Protein AF-0000000066762121 (afdb_homodimer)

Radius of gyration: 43.24 Å; Cα contacts (8 Å, |Δi|>4): 386; chains: 2; bounding box: 91×181×107 Å

Structure (mmCIF, N/CA/C/O backbone):
data_AF-0000000066762121-model_v1
#
loop_
_entity.id
_entity.type
_entity.pdbx_description
1 polymer 'Uncharacterized protein'
#
loop_
_atom_site.group_PDB
_atom_site.id
_atom_site.type_symbol
_atom_site.label_atom_id
_atom_site.label_alt_id
_atom_site.label_comp_id
_atom_site.label_asym_id
_atom_site.label_entity_id
_atom_site.label_seq_id
_atom_site.pdbx_PDB_ins_code
_atom_site.Cartn_x
_atom_site.Cartn_y
_atom_site.Cartn_z
_atom_site.occupancy
_atom_site.B_iso_or_equiv
_atom_site.auth_seq_id
_atom_site.auth_comp_id
_atom_site.auth_asym_id
_atom_site.auth_atom_id
_atom_site.pdbx_PDB_model_num
ATOM 1 N N . MET A 1 1 ? 17.672 2.482 -17.609 1 59.59 1 MET A N 1
ATOM 2 C CA . MET A 1 1 ? 17.766 2.291 -16.156 1 59.59 1 MET A CA 1
ATOM 3 C C . MET A 1 1 ? 17.938 0.812 -15.82 1 59.59 1 MET A C 1
ATOM 5 O O . MET A 1 1 ? 17.438 -0.053 -16.547 1 59.59 1 MET A O 1
ATOM 9 N N . ALA A 1 2 ? 18.766 0.564 -14.836 1 78.19 2 ALA A N 1
ATOM 10 C CA . ALA A 1 2 ? 18.969 -0.829 -14.445 1 78.19 2 ALA A CA 1
ATOM 11 C C . ALA A 1 2 ? 17.703 -1.416 -13.836 1 78.19 2 ALA A C 1
ATOM 13 O O . ALA A 1 2 ? 16.875 -0.686 -13.289 1 78.19 2 ALA A O 1
ATOM 14 N N . ALA A 1 3 ? 17.406 -2.586 -14.203 1 81.88 3 ALA A N 1
ATOM 15 C CA . ALA A 1 3 ? 16.234 -3.309 -13.695 1 81.88 3 ALA A CA 1
ATOM 16 C C . ALA A 1 3 ? 16.047 -3.055 -12.203 1 81.88 3 ALA A C 1
ATOM 18 O O . ALA A 1 3 ? 14.914 -2.902 -11.742 1 81.88 3 ALA A O 1
ATOM 19 N N . SER A 1 4 ? 17.078 -2.922 -11.547 1 85.81 4 SER A N 1
ATOM 20 C CA . SER A 1 4 ? 17.031 -2.709 -10.102 1 85.81 4 SER A CA 1
ATOM 21 C C . SER A 1 4 ? 16.516 -1.316 -9.766 1 85.81 4 SER A C 1
ATOM 23 O O . SER A 1 4 ? 15.797 -1.137 -8.781 1 85.81 4 SER A O 1
ATOM 25 N N . ASP A 1 5 ? 16.891 -0.41 -10.625 1 90.56 5 ASP A N 1
ATOM 26 C CA . ASP A 1 5 ? 16.406 0.951 -10.43 1 90.56 5 ASP A CA 1
ATOM 27 C C . ASP A 1 5 ? 14.898 1.043 -10.703 1 90.56 5 ASP A C 1
ATOM 29 O O . ASP A 1 5 ? 14.172 1.722 -9.969 1 90.56 5 ASP A O 1
ATOM 33 N N . LEU A 1 6 ? 14.469 0.336 -11.703 1 95.25 6 LEU A N 1
ATOM 34 C CA . LEU A 1 6 ? 13.055 0.323 -12.07 1 95.25 6 LEU A CA 1
ATOM 35 C C . LEU A 1 6 ? 12.219 -0.329 -10.969 1 95.25 6 LEU A C 1
ATOM 37 O O . LEU A 1 6 ? 11.141 0.167 -10.625 1 95.25 6 LEU A O 1
ATOM 41 N N . GLU A 1 7 ? 12.758 -1.384 -10.422 1 95.06 7 GLU A N 1
ATOM 42 C CA . GLU A 1 7 ? 12.07 -2.057 -9.32 1 95.06 7 GLU A CA 1
ATOM 43 C C . GLU A 1 7 ? 11.93 -1.137 -8.117 1 95.06 7 GLU A C 1
ATOM 45 O O . GLU A 1 7 ? 10.875 -1.086 -7.484 1 95.06 7 GLU A O 1
ATOM 50 N N . SER A 1 8 ? 12.969 -0.473 -7.84 1 94.38 8 SER A N 1
ATOM 51 C CA . SER A 1 8 ? 12.945 0.452 -6.711 1 94.38 8 SER A CA 1
ATOM 52 C C . SER A 1 8 ? 11.93 1.568 -6.93 1 94.38 8 SER A C 1
ATOM 54 O O . SER A 1 8 ? 11.203 1.938 -6.008 1 94.38 8 SER A O 1
ATOM 56 N N . LYS A 1 9 ? 11.883 2.07 -8.125 1 96.19 9 LYS A N 1
ATOM 57 C CA . LYS A 1 9 ? 10.914 3.111 -8.461 1 96.19 9 LYS A CA 1
ATOM 58 C C . LYS A 1 9 ? 9.492 2.574 -8.406 1 96.19 9 LYS A C 1
ATOM 60 O O . LYS A 1 9 ? 8.57 3.291 -8.016 1 96.19 9 LYS A O 1
ATOM 65 N N . ALA A 1 10 ? 9.391 1.337 -8.797 1 97.69 10 ALA A N 1
ATOM 66 C CA . ALA A 1 10 ? 8.07 0.706 -8.734 1 97.69 10 ALA A CA 1
ATOM 67 C C . ALA A 1 10 ? 7.586 0.594 -7.289 1 97.69 10 ALA A C 1
ATOM 69 O O . ALA A 1 10 ? 6.426 0.894 -6.996 1 97.69 10 ALA A O 1
ATOM 70 N N . LYS A 1 11 ? 8.445 0.198 -6.387 1 97.56 11 LYS A N 1
ATOM 71 C CA . LYS A 1 11 ? 8.102 0.101 -4.973 1 97.56 11 LYS A CA 1
ATOM 72 C C . LYS A 1 11 ? 7.758 1.473 -4.395 1 97.56 11 LYS A C 1
ATOM 74 O O . LYS A 1 11 ? 6.848 1.598 -3.574 1 97.56 11 LYS A O 1
ATOM 79 N N . GLU A 1 12 ? 8.469 2.467 -4.898 1 96.44 12 GLU A N 1
ATOM 80 C CA . GLU A 1 12 ? 8.18 3.828 -4.461 1 96.44 12 GLU A CA 1
ATOM 81 C C . GLU A 1 12 ? 6.781 4.262 -4.902 1 96.44 12 GLU A C 1
ATOM 83 O O . GLU A 1 12 ? 6.023 4.828 -4.113 1 96.44 12 GLU A O 1
ATOM 88 N N . ALA A 1 13 ? 6.48 3.996 -6.074 1 97.44 13 ALA A N 1
ATOM 89 C CA . ALA A 1 13 ? 5.152 4.312 -6.59 1 97.44 13 ALA A CA 1
ATOM 90 C C . ALA A 1 13 ? 4.07 3.572 -5.812 1 97.44 13 ALA A C 1
ATOM 92 O O . ALA A 1 13 ? 2.996 4.121 -5.551 1 97.44 13 ALA A O 1
ATOM 93 N N . PHE A 1 14 ? 4.379 2.346 -5.406 1 98.56 14 PHE A N 1
ATOM 94 C CA . PHE A 1 14 ? 3.451 1.537 -4.621 1 98.56 14 PHE A 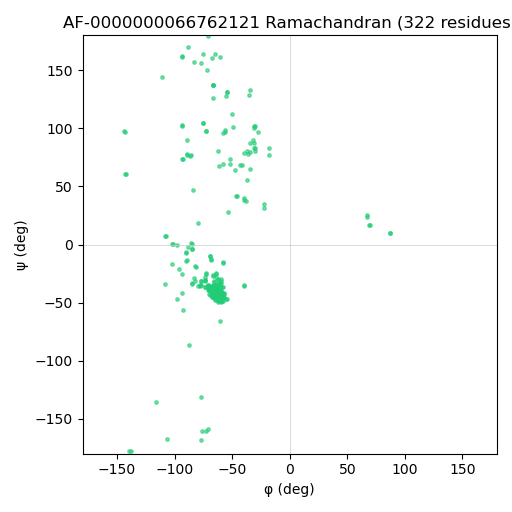CA 1
ATOM 95 C C . PHE A 1 14 ? 3.199 2.17 -3.26 1 98.56 14 PHE A C 1
ATOM 97 O O . PHE A 1 14 ? 2.051 2.297 -2.832 1 98.56 14 PHE A O 1
ATOM 104 N N . VAL A 1 15 ? 4.27 2.6 -2.631 1 97.56 15 VAL A N 1
ATOM 105 C CA . VAL A 1 15 ? 4.172 3.234 -1.32 1 97.56 15 VAL A CA 1
ATOM 106 C C . VAL A 1 15 ? 3.355 4.52 -1.428 1 97.56 15 VAL A C 1
ATOM 108 O O . VAL A 1 15 ? 2.604 4.863 -0.513 1 97.56 15 VAL A O 1
ATOM 111 N N . ASP A 1 16 ? 3.438 5.152 -2.631 1 96.5 16 ASP A N 1
ATOM 112 C CA . ASP A 1 16 ? 2.717 6.398 -2.871 1 96.5 16 ASP A CA 1
ATOM 113 C C . ASP A 1 16 ? 1.282 6.129 -3.316 1 96.5 16 ASP A C 1
ATOM 115 O O . ASP A 1 16 ? 0.562 7.051 -3.701 1 96.5 16 ASP A O 1
ATOM 119 N N . ASP A 1 17 ? 0.951 4.855 -3.391 1 96.75 17 ASP A N 1
ATOM 120 C CA . ASP A 1 17 ? -0.383 4.41 -3.779 1 96.75 17 ASP A CA 1
ATOM 121 C C . ASP A 1 17 ? -0.65 4.691 -5.254 1 96.75 17 ASP A C 1
ATOM 123 O O . ASP A 1 17 ? -1.803 4.852 -5.664 1 96.75 17 ASP A O 1
ATOM 127 N N . ASP A 1 18 ? 0.321 4.926 -6 1 96.44 18 ASP A N 1
ATOM 128 C CA . ASP A 1 18 ? 0.21 5.016 -7.453 1 96.44 18 ASP A CA 1
ATOM 129 C C . ASP A 1 18 ? 0.416 3.65 -8.102 1 96.44 18 ASP A C 1
ATOM 131 O O . ASP A 1 18 ? 1.445 3.406 -8.734 1 96.44 18 ASP A O 1
ATOM 135 N N . PHE A 1 19 ? -0.582 2.834 -8.047 1 98.19 19 PHE A N 1
ATOM 136 C CA . PHE A 1 19 ? -0.472 1.428 -8.422 1 98.19 19 PHE A CA 1
ATOM 137 C C . PHE A 1 19 ? -0.378 1.274 -9.93 1 98.19 19 PHE A C 1
ATOM 139 O O . PHE A 1 19 ? 0.257 0.342 -10.43 1 98.19 19 PHE A O 1
ATOM 146 N N . GLU A 1 20 ? -0.995 2.168 -10.664 1 98.12 20 GLU A N 1
ATOM 147 C CA . GLU A 1 20 ? -0.874 2.123 -12.117 1 98.12 20 GLU A CA 1
ATOM 148 C C . GLU A 1 20 ? 0.574 2.316 -12.555 1 98.12 20 GLU A C 1
ATOM 150 O O . GLU A 1 20 ? 1.089 1.549 -13.375 1 98.12 20 GLU A O 1
ATOM 155 N N . LEU A 1 21 ? 1.107 3.367 -11.953 1 97.81 21 LEU A N 1
ATOM 156 C CA . LEU A 1 21 ? 2.51 3.615 -12.266 1 97.81 21 LEU A CA 1
ATOM 157 C C . LEU A 1 21 ? 3.389 2.469 -11.773 1 97.81 21 LEU A C 1
ATOM 159 O O . LEU A 1 21 ? 4.328 2.064 -12.461 1 97.81 21 LEU A O 1
ATOM 163 N N . ALA A 1 22 ? 3.135 1.93 -10.562 1 98.44 22 ALA A N 1
ATOM 164 C CA . ALA A 1 22 ? 3.896 0.8 -10.031 1 98.44 22 ALA A CA 1
ATOM 165 C C . ALA A 1 22 ? 3.867 -0.38 -11 1 98.44 22 ALA A C 1
ATOM 167 O O . ALA A 1 22 ? 4.914 -0.935 -11.344 1 98.44 22 ALA A O 1
ATOM 168 N N . ALA A 1 23 ? 2.672 -0.743 -11.539 1 98.62 23 ALA A N 1
ATOM 169 C CA . ALA A 1 23 ? 2.518 -1.867 -12.453 1 98.62 23 ALA A CA 1
ATOM 170 C C . ALA A 1 23 ? 3.32 -1.644 -13.734 1 98.62 23 ALA A C 1
ATOM 172 O O . ALA A 1 23 ? 3.965 -2.566 -14.234 1 98.62 23 ALA A O 1
ATOM 173 N N . GLU A 1 24 ? 3.262 -0.45 -14.219 1 98.44 24 GLU A N 1
ATOM 174 C CA . GLU A 1 24 ? 4.012 -0.105 -15.422 1 98.44 24 GLU A CA 1
ATOM 175 C C . GLU A 1 24 ? 5.512 -0.254 -15.203 1 98.44 24 GLU A C 1
ATOM 177 O O . GLU A 1 24 ? 6.219 -0.815 -16.047 1 98.44 24 GLU A O 1
ATOM 182 N N . LEU A 1 25 ? 5.977 0.268 -14.086 1 98 25 LEU A N 1
ATOM 183 C CA . LEU A 1 25 ? 7.402 0.225 -13.781 1 98 25 LEU A CA 1
ATOM 184 C C . LEU A 1 25 ? 7.863 -1.209 -13.547 1 98 25 LEU A C 1
ATOM 186 O O . LEU A 1 25 ? 8.961 -1.587 -13.961 1 98 25 LEU A O 1
ATOM 190 N N . TYR A 1 26 ? 7.023 -2.041 -12.883 1 98 26 TYR A N 1
ATOM 191 C CA . TYR A 1 26 ? 7.367 -3.453 -12.742 1 98 26 TYR A CA 1
ATOM 192 C C . TYR A 1 26 ? 7.453 -4.133 -14.102 1 98 26 TYR A C 1
ATOM 194 O O . TYR A 1 26 ? 8.336 -4.961 -14.336 1 98 26 TYR A O 1
ATOM 202 N N . THR A 1 27 ? 6.508 -3.803 -14.938 1 98.25 27 THR A N 1
ATOM 203 C CA . THR A 1 27 ? 6.523 -4.355 -16.281 1 98.25 27 THR A CA 1
ATOM 204 C C . THR A 1 27 ? 7.824 -4.004 -17 1 98.25 27 THR A C 1
ATOM 206 O O . THR A 1 27 ? 8.461 -4.867 -17.609 1 98.25 27 THR A O 1
ATOM 209 N N . GLN A 1 28 ? 8.195 -2.762 -16.891 1 97.75 28 GLN A N 1
ATOM 210 C CA . GLN A 1 28 ? 9.445 -2.322 -17.5 1 97.75 28 GLN A CA 1
ATOM 211 C C . GLN A 1 28 ? 10.641 -3.051 -16.891 1 97.75 28 GLN A C 1
ATOM 213 O O . GLN A 1 28 ? 11.586 -3.414 -17.594 1 97.75 28 GLN A O 1
ATOM 218 N N . ALA A 1 29 ? 10.625 -3.242 -15.57 1 97 29 ALA A N 1
ATOM 219 C CA . ALA A 1 29 ? 11.703 -3.955 -14.883 1 97 29 ALA A CA 1
ATOM 220 C C . ALA A 1 29 ? 11.797 -5.398 -15.367 1 97 29 ALA A C 1
ATOM 222 O O . ALA A 1 29 ? 12.898 -5.918 -15.578 1 97 29 ALA A O 1
ATOM 223 N N . ILE A 1 30 ? 10.688 -6.059 -15.547 1 96.81 30 ILE A N 1
ATOM 224 C CA . ILE A 1 30 ? 10.617 -7.438 -16.016 1 96.81 30 ILE A CA 1
ATOM 225 C C . ILE A 1 30 ? 11.195 -7.527 -17.422 1 96.81 30 ILE A C 1
ATOM 227 O O . ILE A 1 30 ? 11.914 -8.477 -17.75 1 96.81 30 ILE A O 1
ATOM 231 N N . ASP A 1 31 ? 10.93 -6.488 -18.219 1 95.88 31 ASP A N 1
ATOM 232 C CA . ASP A 1 31 ? 11.383 -6.473 -19.609 1 95.88 31 ASP A CA 1
ATOM 233 C C . ASP A 1 31 ? 12.875 -6.148 -19.688 1 95.88 31 ASP A C 1
ATOM 235 O O . ASP A 1 31 ? 13.555 -6.594 -20.609 1 95.88 31 ASP A O 1
ATOM 239 N N . ALA A 1 32 ? 13.391 -5.359 -18.766 1 93.38 32 ALA A N 1
ATOM 240 C CA . ALA A 1 32 ? 14.766 -4.852 -18.812 1 93.38 32 ALA A CA 1
ATOM 241 C C . ALA A 1 32 ? 15.742 -5.879 -18.25 1 93.38 32 ALA A C 1
ATOM 243 O O . ALA A 1 32 ? 16.953 -5.805 -18.5 1 93.38 32 ALA A O 1
ATOM 244 N N . GLY A 1 33 ? 15.32 -6.664 -17.375 1 85.56 33 GLY A N 1
ATOM 245 C CA . GLY A 1 33 ? 16.219 -7.613 -16.734 1 85.56 33 GLY A CA 1
ATOM 246 C C . GLY A 1 33 ? 15.594 -8.977 -16.516 1 85.56 33 GLY A C 1
ATOM 247 O O . GLY A 1 33 ? 14.539 -9.273 -17.078 1 85.56 33 GLY A O 1
ATOM 248 N N . PRO A 1 34 ? 16.406 -9.766 -15.906 1 87.56 34 PRO A N 1
ATOM 249 C CA . PRO A 1 34 ? 15.773 -11.055 -15.617 1 87.56 34 PRO A CA 1
ATOM 250 C C . PRO A 1 34 ? 14.461 -10.914 -14.852 1 87.56 34 PRO A C 1
ATOM 252 O O . PRO A 1 34 ? 14.375 -10.125 -13.914 1 87.56 34 PRO A O 1
ATOM 255 N N . ALA A 1 35 ? 13.539 -11.547 -15.328 1 91.38 35 ALA A N 1
ATOM 256 C CA . ALA A 1 35 ? 12.25 -11.609 -14.656 1 91.38 35 ALA A CA 1
ATOM 257 C C . ALA A 1 35 ? 12.305 -12.547 -13.445 1 91.38 35 ALA A C 1
ATOM 259 O O . ALA A 1 35 ? 12.344 -13.766 -13.602 1 91.38 35 ALA A O 1
ATOM 260 N N . THR A 1 36 ? 12.336 -11.953 -12.305 1 96.06 36 THR A N 1
ATOM 261 C CA . THR A 1 36 ? 12.414 -12.734 -11.078 1 96.06 36 THR A CA 1
ATOM 262 C C . THR A 1 36 ? 11.023 -12.992 -10.508 1 96.06 36 THR A C 1
ATOM 264 O O . THR A 1 36 ? 10.062 -12.312 -10.875 1 96.06 36 THR A O 1
ATOM 267 N N . ALA A 1 37 ? 10.945 -13.961 -9.656 1 98 37 ALA A N 1
ATOM 268 C CA . ALA A 1 37 ? 9.688 -14.266 -8.977 1 98 37 ALA A CA 1
ATOM 269 C C . ALA A 1 37 ? 9.172 -13.055 -8.203 1 98 37 ALA A C 1
ATOM 271 O O . ALA A 1 37 ? 7.969 -12.773 -8.211 1 98 37 ALA A O 1
ATOM 272 N N . ASP A 1 38 ? 10.102 -12.312 -7.641 1 97.06 38 ASP A N 1
ATOM 273 C CA . ASP A 1 38 ? 9.734 -11.148 -6.844 1 97.06 38 ASP A CA 1
ATOM 274 C C . ASP A 1 38 ? 9.055 -10.086 -7.703 1 97.06 38 ASP A C 1
ATOM 276 O O . ASP A 1 38 ? 8.078 -9.461 -7.273 1 97.06 38 ASP A O 1
ATOM 280 N N . LEU A 1 39 ? 9.547 -9.875 -8.891 1 97.81 39 LEU A N 1
ATOM 281 C CA . LEU A 1 39 ? 8.969 -8.867 -9.773 1 97.81 39 LEU A CA 1
ATOM 282 C C . LEU A 1 39 ? 7.535 -9.227 -10.148 1 97.81 39 LEU A C 1
ATOM 284 O O . LEU A 1 39 ? 6.645 -8.375 -10.109 1 97.81 39 LEU A O 1
ATOM 288 N N . TYR A 1 40 ? 7.32 -10.469 -10.469 1 98.38 40 TYR A N 1
ATOM 289 C CA . TYR A 1 40 ? 5.977 -10.922 -10.805 1 98.38 40 TYR A CA 1
ATOM 290 C C . TYR A 1 40 ? 5.055 -10.852 -9.594 1 98.38 40 TYR A C 1
ATOM 292 O O . TYR A 1 40 ? 3.9 -10.43 -9.711 1 98.38 40 TYR A O 1
ATOM 300 N N . ALA A 1 41 ? 5.566 -11.289 -8.445 1 98.62 41 ALA A N 1
ATOM 301 C CA . ALA A 1 41 ? 4.754 -11.25 -7.23 1 98.62 41 ALA A CA 1
ATOM 302 C C . ALA A 1 41 ? 4.352 -9.82 -6.879 1 98.62 41 ALA A C 1
ATOM 304 O O . ALA A 1 41 ? 3.205 -9.57 -6.5 1 98.62 41 ALA A O 1
ATOM 305 N N . ASP A 1 42 ? 5.297 -8.898 -7.039 1 98.38 42 ASP A N 1
ATOM 306 C CA . ASP A 1 42 ? 5.027 -7.5 -6.711 1 98.38 42 ASP A CA 1
ATOM 307 C C . ASP A 1 42 ? 4.062 -6.879 -7.719 1 98.38 42 ASP A C 1
ATOM 309 O O . ASP A 1 42 ? 3.174 -6.109 -7.34 1 98.38 42 ASP A O 1
ATOM 313 N N . ARG A 1 43 ? 4.188 -7.203 -8.977 1 98.62 43 ARG A N 1
ATOM 314 C CA . ARG A 1 43 ? 3.236 -6.699 -9.961 1 98.62 43 ARG A CA 1
ATOM 315 C C . ARG A 1 43 ? 1.847 -7.285 -9.727 1 98.62 43 ARG A C 1
ATOM 317 O O . ARG A 1 43 ? 0.839 -6.609 -9.945 1 98.62 43 ARG A O 1
ATOM 324 N N . ALA A 1 44 ? 1.817 -8.57 -9.289 1 98.88 44 ALA A N 1
ATOM 325 C CA . ALA A 1 44 ? 0.536 -9.172 -8.922 1 98.88 44 ALA A CA 1
ATOM 326 C C . ALA A 1 44 ? -0.164 -8.359 -7.84 1 98.88 44 ALA A C 1
ATOM 328 O O . ALA A 1 44 ? -1.371 -8.117 -7.918 1 98.88 44 ALA A O 1
ATOM 329 N N . GLN A 1 45 ? 0.597 -7.914 -6.867 1 98.75 45 GLN A N 1
ATOM 330 C CA . GLN A 1 45 ? 0.046 -7.113 -5.781 1 98.75 45 GLN A CA 1
ATOM 331 C C . GLN A 1 45 ? -0.467 -5.77 -6.289 1 98.75 45 GLN A C 1
ATOM 333 O O . GLN A 1 45 ? -1.516 -5.293 -5.852 1 98.75 45 GLN A O 1
ATOM 338 N N . ALA A 1 46 ? 0.284 -5.168 -7.211 1 98.81 46 ALA A N 1
ATOM 339 C CA . ALA A 1 46 ? -0.169 -3.92 -7.816 1 98.81 46 ALA A CA 1
ATOM 340 C C . ALA A 1 46 ? -1.493 -4.117 -8.547 1 98.81 46 ALA A C 1
ATOM 342 O O . ALA A 1 46 ? -2.404 -3.295 -8.43 1 98.81 46 ALA A O 1
ATOM 343 N N . HIS A 1 47 ? -1.612 -5.215 -9.266 1 98.88 47 HIS A N 1
ATOM 344 C CA . HIS A 1 47 ? -2.84 -5.527 -9.984 1 98.88 47 HIS A CA 1
ATOM 345 C C . HIS A 1 47 ? -4.004 -5.75 -9.023 1 98.88 47 HIS A C 1
ATOM 347 O O . HIS A 1 47 ? -5.137 -5.363 -9.312 1 98.88 47 HIS A O 1
ATOM 353 N N . ILE A 1 48 ? -3.748 -6.375 -7.895 1 98.75 48 ILE A N 1
ATOM 354 C CA . ILE A 1 48 ? -4.793 -6.578 -6.898 1 98.75 48 ILE A CA 1
ATOM 355 C C . ILE A 1 48 ? -5.305 -5.227 -6.406 1 98.75 48 ILE A C 1
ATOM 357 O O . ILE A 1 48 ? -6.512 -5 -6.328 1 98.75 48 ILE A O 1
ATOM 361 N N . LYS A 1 49 ? -4.371 -4.34 -6.125 1 98.44 49 LYS A N 1
ATOM 362 C CA . LYS A 1 49 ? -4.746 -3.014 -5.641 1 98.44 49 LYS A CA 1
ATOM 363 C C . LYS A 1 49 ? -5.531 -2.246 -6.699 1 98.44 49 LYS A C 1
ATOM 365 O O . LYS A 1 49 ? -6.375 -1.411 -6.371 1 98.44 49 LYS A O 1
ATOM 370 N N . LEU A 1 50 ? -5.332 -2.586 -7.996 1 98.38 50 LEU A N 1
ATOM 371 C CA . LEU A 1 50 ? -6 -1.92 -9.109 1 98.38 50 LEU A CA 1
ATOM 372 C C . LEU A 1 50 ? -7.324 -2.602 -9.438 1 98.38 50 LEU A C 1
ATOM 374 O O . LEU A 1 50 ? -8.094 -2.104 -10.258 1 98.38 50 LEU A O 1
ATOM 378 N N . GLY A 1 51 ? -7.52 -3.797 -8.898 1 98.56 51 GLY A N 1
ATOM 379 C CA . GLY A 1 51 ? -8.719 -4.562 -9.211 1 98.56 51 GLY A CA 1
ATOM 380 C C . GLY A 1 51 ? -8.578 -5.41 -10.461 1 98.56 51 GLY A C 1
ATOM 381 O O . GLY A 1 51 ? -9.57 -5.918 -10.984 1 98.56 51 GLY A O 1
ATOM 382 N N . ASN A 1 52 ? -7.43 -5.488 -10.938 1 98.69 52 ASN A N 1
ATOM 383 C CA . ASN A 1 52 ? -7.129 -6.355 -12.07 1 98.69 52 ASN A CA 1
ATOM 384 C C . ASN A 1 52 ? -6.809 -7.777 -11.617 1 98.69 52 ASN A C 1
ATOM 386 O O . ASN A 1 52 ? -5.664 -8.219 -11.719 1 98.69 52 ASN A O 1
ATOM 390 N N . TYR A 1 53 ? -7.746 -8.516 -11.281 1 98.81 53 TYR A N 1
ATOM 391 C CA . TYR A 1 53 ? -7.547 -9.773 -10.555 1 98.81 53 TYR A CA 1
ATOM 392 C C . TYR A 1 53 ? -7.078 -10.875 -11.492 1 98.81 53 TYR A C 1
ATOM 394 O O . TYR A 1 53 ? -6.285 -11.734 -11.102 1 98.81 53 TYR A O 1
ATOM 402 N N . THR A 1 54 ? -7.508 -10.914 -12.719 1 98.81 54 THR A N 1
ATOM 403 C CA . THR A 1 54 ? -7.059 -11.922 -13.672 1 98.81 54 THR A CA 1
ATOM 404 C C . THR A 1 54 ? -5.562 -11.781 -13.938 1 98.81 54 THR A C 1
ATOM 406 O O . THR A 1 54 ? -4.832 -12.781 -13.938 1 98.81 54 THR A O 1
ATOM 409 N N . GLU A 1 55 ? -5.203 -10.547 -14.078 1 98.88 55 GLU A N 1
ATOM 410 C CA . GLU A 1 55 ? -3.779 -10.273 -14.281 1 98.88 55 GLU A CA 1
ATOM 411 C C . GLU A 1 55 ? -2.971 -10.633 -13.039 1 98.88 55 GLU A C 1
ATOM 413 O O . GLU A 1 55 ? -1.846 -11.125 -13.141 1 98.88 55 GLU A O 1
ATOM 418 N N . ALA A 1 56 ? -3.559 -10.344 -11.922 1 98.94 56 ALA A N 1
ATOM 419 C CA . ALA A 1 56 ? -2.893 -10.672 -10.664 1 98.94 56 ALA A CA 1
ATOM 420 C C . ALA A 1 56 ? -2.658 -12.18 -10.547 1 98.94 56 ALA A C 1
ATOM 422 O O . ALA A 1 56 ? -1.572 -12.617 -10.164 1 98.94 56 ALA A O 1
ATOM 423 N N . VAL A 1 57 ? -3.609 -12.984 -10.961 1 98.88 57 VAL A N 1
ATOM 424 C CA . VAL A 1 57 ? -3.486 -14.438 -10.906 1 98.88 57 VAL A CA 1
ATOM 425 C C . VAL A 1 57 ? -2.396 -14.898 -11.867 1 98.88 57 VAL A C 1
ATOM 427 O O . VAL A 1 57 ? -1.57 -15.75 -11.516 1 98.88 57 VAL A O 1
ATOM 430 N N . ALA A 1 58 ? -2.426 -14.359 -13.016 1 98.88 58 ALA A N 1
ATOM 431 C CA . ALA A 1 58 ? -1.42 -14.719 -14.016 1 98.88 58 ALA A CA 1
ATOM 432 C C . ALA A 1 58 ? -0.011 -14.438 -13.5 1 98.88 58 ALA A C 1
ATOM 434 O O . ALA A 1 58 ? 0.878 -15.289 -13.617 1 98.88 58 ALA A O 1
ATOM 435 N N . ASP A 1 59 ? 0.142 -13.289 -12.914 1 98.88 59 ASP A N 1
ATOM 436 C CA . ASP A 1 59 ? 1.445 -12.914 -12.375 1 98.88 59 ASP A CA 1
ATOM 437 C C . ASP A 1 59 ? 1.827 -13.797 -11.188 1 98.88 59 ASP A C 1
ATOM 439 O O . ASP A 1 59 ? 2.982 -14.203 -11.062 1 98.88 59 ASP A O 1
ATOM 443 N N . ALA A 1 60 ? 0.893 -14.055 -10.328 1 98.88 60 ALA A N 1
ATOM 444 C CA . ALA A 1 60 ? 1.159 -14.938 -9.195 1 98.88 60 ALA A CA 1
ATOM 445 C C . ALA A 1 60 ? 1.586 -16.328 -9.664 1 98.88 60 ALA A C 1
ATOM 447 O O . ALA A 1 60 ? 2.523 -16.906 -9.117 1 98.88 60 ALA A O 1
ATOM 448 N N . ASN A 1 61 ? 0.944 -16.766 -10.688 1 98.88 61 ASN A N 1
ATOM 449 C CA . ASN A 1 61 ? 1.307 -18.078 -11.242 1 98.88 61 ASN A CA 1
ATOM 450 C C . ASN A 1 61 ? 2.725 -18.062 -11.805 1 98.88 61 ASN A C 1
ATOM 452 O O . ASN A 1 61 ? 3.475 -19.031 -11.617 1 98.88 61 ASN A O 1
ATOM 456 N N . LYS A 1 62 ? 3.016 -16.984 -12.477 1 98.69 62 LYS A N 1
ATOM 457 C CA . LYS A 1 62 ? 4.375 -16.875 -12.992 1 98.69 62 LYS A CA 1
ATOM 458 C C . LYS A 1 62 ? 5.398 -16.859 -11.859 1 98.69 62 LYS A C 1
ATOM 460 O O . LYS A 1 62 ? 6.445 -17.5 -11.961 1 98.69 62 LYS A O 1
ATOM 465 N N . ALA A 1 63 ? 5.121 -16.172 -10.82 1 98.75 63 ALA A N 1
ATOM 466 C CA . ALA A 1 63 ? 6.012 -16.125 -9.664 1 98.75 63 ALA A CA 1
ATOM 467 C C . ALA A 1 63 ? 6.184 -17.516 -9.047 1 98.75 63 ALA A C 1
ATOM 469 O O . ALA A 1 63 ? 7.305 -17.922 -8.742 1 98.75 63 ALA A O 1
ATOM 470 N N . ILE A 1 64 ? 5.109 -18.219 -8.922 1 98.62 64 ILE A N 1
ATOM 471 C CA . ILE A 1 64 ? 5.129 -19.578 -8.359 1 98.62 64 ILE A CA 1
ATOM 472 C C . ILE A 1 64 ? 5.945 -20.5 -9.258 1 98.62 64 ILE A C 1
ATOM 474 O O . ILE A 1 64 ? 6.676 -21.359 -8.766 1 98.62 64 ILE A O 1
ATOM 478 N N . GLY A 1 65 ? 5.734 -20.297 -10.555 1 98.56 65 GLY A N 1
ATOM 479 C CA . GLY A 1 65 ? 6.512 -21.078 -11.5 1 98.56 65 GLY A CA 1
ATOM 480 C C . GLY A 1 65 ? 8.008 -20.844 -11.367 1 98.56 65 GLY A C 1
ATOM 481 O O . GLY A 1 65 ? 8.797 -21.781 -11.547 1 98.56 65 GLY A O 1
ATOM 482 N N . LEU A 1 66 ? 8.398 -19.688 -11.023 1 98.06 66 LEU A N 1
ATOM 483 C CA . LEU A 1 66 ? 9.812 -19.344 -10.891 1 98.06 66 LEU A CA 1
ATOM 484 C C . LEU A 1 66 ? 10.344 -19.719 -9.508 1 98.06 66 LEU A C 1
ATOM 486 O O . LEU A 1 66 ? 11.516 -20.078 -9.375 1 98.06 66 LEU A O 1
ATOM 490 N N . ASP A 1 67 ? 9.516 -19.641 -8.469 1 98.31 67 ASP A N 1
ATOM 491 C CA . ASP A 1 67 ? 9.852 -20.016 -7.094 1 98.31 67 ASP A CA 1
ATOM 492 C C . ASP A 1 67 ? 8.656 -20.656 -6.395 1 98.31 67 ASP A C 1
ATOM 494 O O . ASP A 1 67 ? 7.859 -19.969 -5.754 1 98.31 67 ASP A O 1
ATOM 498 N N . PRO A 1 68 ? 8.617 -21.891 -6.367 1 98.06 68 PRO A N 1
ATOM 499 C CA . PRO A 1 68 ? 7.465 -22.625 -5.832 1 98.06 68 PRO A CA 1
ATOM 500 C C . PRO A 1 68 ? 7.328 -22.469 -4.32 1 98.06 68 PRO A C 1
ATOM 502 O O . PRO A 1 68 ? 6.305 -22.859 -3.748 1 98.06 68 PRO A O 1
ATOM 505 N N . THR A 1 69 ? 8.281 -21.906 -3.646 1 97.69 69 THR A N 1
ATOM 506 C CA . THR A 1 69 ? 8.211 -21.797 -2.193 1 97.69 69 THR A CA 1
ATOM 507 C C . THR A 1 69 ? 7.812 -20.375 -1.782 1 97.69 69 THR A C 1
ATOM 509 O O . THR A 1 69 ? 7.699 -20.078 -0.592 1 97.69 69 THR A O 1
ATOM 512 N N . MET A 1 70 ? 7.605 -19.562 -2.725 1 97.94 70 MET A N 1
ATOM 513 C CA . MET A 1 70 ? 7.273 -18.172 -2.438 1 97.94 70 MET A CA 1
ATOM 514 C C . MET A 1 70 ? 5.852 -18.047 -1.896 1 97.94 70 MET A C 1
ATOM 516 O O . MET A 1 70 ? 4.902 -17.875 -2.664 1 97.94 70 MET A O 1
ATOM 520 N N . HIS A 1 71 ? 5.793 -17.984 -0.634 1 98 71 HIS A N 1
ATOM 521 C CA . HIS A 1 71 ? 4.488 -18.031 0.012 1 98 71 HIS A CA 1
ATOM 522 C C . HIS A 1 71 ? 3.645 -16.812 -0.352 1 98 71 HIS A C 1
ATOM 524 O O . HIS A 1 71 ? 2.422 -16.922 -0.482 1 98 71 HIS A O 1
ATOM 530 N N . LYS A 1 72 ? 4.25 -15.695 -0.521 1 97.94 72 LYS A N 1
ATOM 531 C CA . LYS A 1 72 ? 3.492 -14.484 -0.817 1 97.94 72 LYS A CA 1
ATOM 532 C C . LYS A 1 72 ? 2.814 -14.578 -2.18 1 97.94 72 LYS A C 1
ATOM 534 O O . LYS A 1 72 ? 1.756 -13.984 -2.395 1 97.94 72 LYS A O 1
ATOM 539 N N . ALA A 1 73 ? 3.404 -15.289 -3.145 1 98.69 73 ALA A N 1
ATOM 540 C CA . ALA A 1 73 ? 2.773 -15.477 -4.449 1 98.69 73 ALA A CA 1
ATOM 541 C C . ALA A 1 73 ? 1.479 -16.281 -4.32 1 98.69 73 ALA A C 1
ATOM 543 O O . ALA A 1 73 ? 0.477 -15.953 -4.965 1 98.69 73 ALA A O 1
ATOM 544 N N . TYR A 1 74 ? 1.5 -17.25 -3.432 1 98.69 74 TYR A N 1
ATOM 545 C CA . TYR A 1 74 ? 0.294 -18.016 -3.164 1 98.69 74 TYR A CA 1
ATOM 546 C C . TYR A 1 74 ? -0.771 -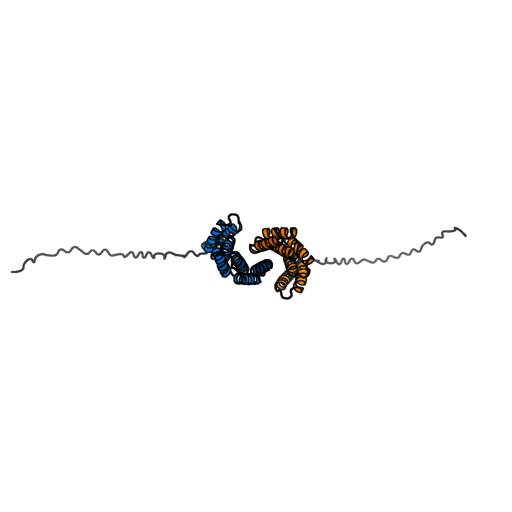17.156 -2.492 1 98.69 74 TYR A C 1
ATOM 548 O O . TYR A 1 74 ? -1.959 -17.281 -2.803 1 98.69 74 TYR A O 1
ATOM 556 N N . TYR A 1 75 ? -0.305 -16.344 -1.629 1 98.69 75 TYR A N 1
ATOM 557 C CA . TYR A 1 75 ? -1.209 -15.438 -0.937 1 98.69 75 TYR A CA 1
ATOM 558 C C . TYR A 1 75 ? -1.902 -14.5 -1.921 1 98.69 75 TYR A C 1
ATOM 560 O O . TYR A 1 75 ? -3.121 -14.32 -1.861 1 98.69 75 TYR A O 1
ATOM 568 N N . ARG A 1 76 ? -1.186 -13.93 -2.77 1 98.81 76 ARG A N 1
ATOM 569 C CA . ARG A 1 76 ? -1.708 -12.984 -3.75 1 98.81 76 ARG A CA 1
ATOM 570 C C . ARG A 1 76 ? -2.627 -13.68 -4.746 1 98.81 76 ARG A C 1
ATOM 572 O O . ARG A 1 76 ? -3.65 -13.117 -5.152 1 98.81 76 ARG A O 1
ATOM 579 N N . LYS A 1 77 ? -2.258 -14.93 -5.145 1 98.81 77 LYS A N 1
ATOM 580 C CA . LYS A 1 77 ? -3.154 -15.719 -5.984 1 98.81 77 LYS A CA 1
ATOM 581 C C . LYS A 1 77 ? -4.488 -15.961 -5.285 1 98.81 77 LYS A C 1
ATOM 583 O O . LYS A 1 77 ? -5.551 -15.781 -5.887 1 98.81 77 LYS A O 1
ATOM 588 N N . GLY A 1 78 ? -4.363 -16.406 -4.047 1 98.62 78 GLY A N 1
ATOM 589 C CA . GLY A 1 78 ? -5.57 -16.641 -3.275 1 98.62 78 GLY A CA 1
ATOM 590 C C . GLY A 1 78 ? -6.438 -15.414 -3.129 1 98.62 78 GLY A C 1
ATOM 591 O O . GLY A 1 78 ? -7.652 -15.469 -3.332 1 98.62 78 GLY A O 1
ATOM 592 N N . ALA A 1 79 ? -5.84 -14.297 -2.826 1 98.44 79 ALA A N 1
ATOM 593 C CA . ALA A 1 79 ? -6.562 -13.039 -2.658 1 98.44 79 ALA A CA 1
ATOM 594 C C . ALA A 1 79 ? -7.27 -12.641 -3.951 1 98.44 79 ALA A C 1
ATOM 596 O O . ALA A 1 79 ? -8.43 -12.227 -3.926 1 98.44 79 ALA A O 1
ATOM 597 N N . ALA A 1 80 ? -6.578 -12.734 -5.066 1 98.75 80 ALA A N 1
ATOM 598 C CA . ALA A 1 80 ? -7.148 -12.391 -6.367 1 98.75 80 ALA A CA 1
ATOM 599 C C . ALA A 1 80 ? -8.312 -13.32 -6.715 1 98.75 80 ALA A C 1
ATOM 601 O O . ALA A 1 80 ? -9.352 -12.867 -7.184 1 98.75 80 ALA A O 1
ATOM 602 N N . CYS A 1 81 ? -8.172 -14.609 -6.398 1 98.62 81 CYS A N 1
ATOM 603 C CA . CYS A 1 81 ? -9.195 -15.594 -6.719 1 98.62 81 CYS A CA 1
ATOM 604 C C . CYS A 1 81 ? -10.445 -15.367 -5.887 1 98.62 81 CYS A C 1
ATOM 606 O O . CYS A 1 81 ? -11.562 -15.602 -6.359 1 98.62 81 CYS A O 1
ATOM 608 N N . ILE A 1 82 ? -10.297 -14.969 -4.664 1 98 82 ILE A N 1
ATOM 609 C CA . ILE A 1 82 ? -11.445 -14.656 -3.826 1 98 82 ILE A CA 1
ATOM 610 C C . ILE A 1 82 ? -12.273 -13.547 -4.473 1 98 82 ILE A C 1
ATOM 612 O O . ILE A 1 82 ? -13.5 -13.641 -4.547 1 98 82 ILE A O 1
ATOM 616 N N . LYS A 1 83 ? -11.586 -12.586 -5 1 98 83 LYS A N 1
ATOM 617 C CA . LYS A 1 83 ? -12.281 -11.461 -5.621 1 98 83 LYS A CA 1
ATOM 618 C C . LYS A 1 83 ? -12.914 -11.875 -6.949 1 98 83 LYS A C 1
ATOM 620 O O . LYS A 1 83 ? -13.906 -11.281 -7.383 1 98 83 LYS A O 1
ATOM 625 N N . LEU A 1 84 ? -12.391 -12.883 -7.582 1 98.06 84 LEU A N 1
ATOM 626 C CA . LEU A 1 84 ? -12.953 -13.445 -8.805 1 98.06 84 LEU A CA 1
ATOM 627 C C . LEU A 1 84 ? -14.047 -14.461 -8.492 1 98.06 84 LEU A C 1
ATOM 629 O O . LEU A 1 84 ? -14.617 -15.062 -9.398 1 98.06 84 LEU A O 1
ATOM 633 N N . GLU A 1 85 ? -14.242 -14.711 -7.215 1 96.94 85 GLU A N 1
ATOM 634 C CA . GLU A 1 85 ? -15.227 -15.648 -6.707 1 96.94 85 GLU A CA 1
ATOM 635 C C . GLU A 1 85 ? -14.867 -17.078 -7.086 1 96.94 85 GLU A C 1
ATOM 637 O O . GLU A 1 85 ? -15.758 -17.906 -7.316 1 96.94 85 GLU A O 1
ATOM 642 N N . GLU A 1 86 ? -13.688 -17.281 -7.309 1 97.31 86 GLU A N 1
ATOM 643 C CA . GLU A 1 86 ? -13.141 -18.625 -7.477 1 97.31 86 GLU A CA 1
ATOM 644 C C . GLU A 1 86 ? -12.617 -19.172 -6.152 1 97.31 86 GLU A C 1
ATOM 646 O O . GLU A 1 86 ? -11.414 -19.422 -6.004 1 97.31 86 GLU A O 1
ATOM 651 N N . TYR A 1 87 ? -13.461 -19.531 -5.297 1 97.31 87 TYR A N 1
ATOM 652 C CA . TYR A 1 87 ? -13.156 -19.766 -3.891 1 97.31 87 TYR A CA 1
ATOM 653 C C . TYR A 1 87 ? -12.383 -21.062 -3.715 1 97.31 87 TYR A C 1
ATOM 655 O O . TYR A 1 87 ? -11.484 -21.156 -2.879 1 97.31 87 TYR A O 1
ATOM 663 N N . GLN A 1 88 ? -12.703 -22.047 -4.48 1 96.31 88 GLN A N 1
ATOM 664 C CA . GLN A 1 88 ? -11.992 -23.328 -4.348 1 96.31 88 GLN A CA 1
ATOM 665 C C . GLN A 1 88 ? -10.539 -23.188 -4.781 1 96.31 88 GLN A C 1
ATOM 667 O O . GLN A 1 88 ? -9.641 -23.719 -4.117 1 96.31 88 GLN A O 1
ATOM 672 N N . THR A 1 89 ? -10.398 -22.531 -5.875 1 98.06 89 THR A N 1
ATOM 673 C CA . THR A 1 89 ? -9.039 -22.266 -6.344 1 98.06 89 THR A CA 1
ATOM 674 C C . THR A 1 89 ? -8.273 -21.438 -5.324 1 98.06 89 THR A C 1
ATOM 676 O O . THR A 1 89 ? -7.094 -21.703 -5.066 1 98.06 89 THR A O 1
ATOM 679 N N . ALA A 1 90 ? -8.922 -20.469 -4.801 1 98.56 90 ALA A N 1
ATOM 680 C CA . ALA A 1 90 ? -8.328 -19.625 -3.77 1 98.56 90 ALA A CA 1
ATOM 681 C C . ALA A 1 90 ? -7.887 -20.453 -2.568 1 98.56 90 ALA A C 1
ATOM 683 O O . ALA A 1 90 ? -6.75 -20.344 -2.104 1 98.56 90 ALA A O 1
ATOM 684 N N . LYS A 1 91 ? -8.781 -21.266 -2.137 1 97.75 91 LYS A N 1
ATOM 685 C CA . LYS A 1 91 ? -8.508 -22.094 -0.966 1 97.75 91 LYS A CA 1
ATOM 686 C C . LYS A 1 91 ? -7.309 -23 -1.205 1 97.75 91 LYS A C 1
ATOM 688 O O . LYS A 1 91 ? -6.441 -23.141 -0.34 1 97.75 91 LYS A O 1
ATOM 693 N N . ALA A 1 92 ? -7.273 -23.641 -2.346 1 98.12 92 ALA A N 1
ATOM 694 C CA . ALA A 1 92 ? -6.164 -24.531 -2.691 1 98.12 92 ALA A CA 1
ATOM 695 C C . ALA A 1 92 ? -4.836 -23.781 -2.674 1 98.12 92 ALA A C 1
ATOM 697 O O . ALA A 1 92 ? -3.846 -24.266 -2.123 1 98.12 92 ALA A O 1
ATOM 698 N N . ALA A 1 93 ? -4.824 -22.625 -3.25 1 98.44 93 ALA A N 1
ATOM 699 C CA . ALA A 1 93 ? -3.615 -21.812 -3.287 1 98.44 93 ALA A CA 1
ATOM 700 C C . ALA A 1 93 ? -3.195 -21.391 -1.883 1 98.44 93 ALA A C 1
ATOM 702 O O . ALA A 1 93 ? -2.016 -21.469 -1.53 1 98.44 93 ALA A O 1
ATOM 703 N N . LEU A 1 94 ? -4.152 -20.969 -1.086 1 98.44 94 LEU A N 1
ATOM 704 C CA . LEU A 1 94 ? -3.875 -20.469 0.256 1 98.44 94 LEU A CA 1
ATOM 705 C C . LEU A 1 94 ? -3.404 -21.594 1.172 1 98.44 94 LEU A C 1
ATOM 707 O O . LEU A 1 94 ? -2.521 -21.391 2.01 1 98.44 94 LEU A O 1
ATOM 711 N N . GLU A 1 95 ? -3.965 -22.703 0.975 1 98 95 GLU A N 1
ATOM 712 C CA . GLU A 1 95 ? -3.521 -23.859 1.763 1 98 95 GLU A CA 1
ATOM 713 C C . GLU A 1 95 ? -2.076 -24.219 1.438 1 98 95 GLU A C 1
ATOM 715 O O . GLU A 1 95 ? -1.268 -24.438 2.344 1 98 95 GLU A O 1
ATOM 720 N N . LEU A 1 96 ? -1.824 -24.281 0.217 1 97.94 96 LEU A N 1
ATOM 721 C CA . LEU A 1 96 ? -0.458 -24.594 -0.192 1 97.94 96 LEU A CA 1
ATOM 722 C C . LEU A 1 96 ? 0.51 -23.516 0.286 1 97.94 96 LEU A C 1
ATOM 724 O O . LEU A 1 96 ? 1.571 -23.828 0.831 1 97.94 96 LEU A O 1
ATOM 728 N N . GLY A 1 97 ? 0.179 -22.281 0.074 1 97.94 97 GLY A N 1
ATOM 729 C CA . GLY A 1 97 ? 1.019 -21.188 0.518 1 97.94 97 GLY A CA 1
ATOM 730 C C . GLY A 1 97 ? 1.258 -21.188 2.016 1 97.94 97 GLY A C 1
ATOM 731 O O . GLY A 1 97 ? 2.365 -20.891 2.473 1 97.94 97 GLY A O 1
ATOM 732 N N . SER A 1 98 ? 0.225 -21.453 2.779 1 97.31 98 SER A N 1
ATOM 733 C CA . SER A 1 98 ? 0.318 -21.484 4.234 1 97.31 98 SER A CA 1
ATOM 734 C C . SER A 1 98 ? 1.332 -22.531 4.707 1 97.31 98 SER A C 1
ATOM 736 O O . SER A 1 98 ? 1.969 -22.344 5.746 1 97.31 98 SER A O 1
ATOM 738 N N . SER A 1 99 ? 1.482 -23.547 3.969 1 97.44 99 SER A N 1
ATOM 739 C CA . SER A 1 99 ? 2.432 -24.609 4.324 1 97.44 99 SER A CA 1
ATOM 740 C C . SER A 1 99 ? 3.869 -24.094 4.25 1 97.44 99 SER A C 1
ATOM 742 O O . SER A 1 99 ? 4.754 -24.625 4.93 1 97.44 99 SER A O 1
ATOM 744 N N . TYR A 1 100 ? 4.098 -23.078 3.402 1 97.06 100 TYR A N 1
ATOM 745 C CA . TYR A 1 100 ? 5.422 -22.484 3.271 1 97.06 100 TYR A CA 1
ATOM 746 C C . TYR A 1 100 ? 5.605 -21.328 4.25 1 97.06 100 TYR A C 1
ATOM 748 O O . TYR A 1 100 ? 6.707 -20.797 4.391 1 97.06 100 TYR A O 1
ATOM 756 N N . ALA A 1 101 ? 4.496 -20.984 4.949 1 95.5 101 ALA A N 1
ATOM 757 C CA . ALA A 1 101 ? 4.523 -19.875 5.895 1 95.5 101 ALA A CA 1
ATOM 758 C C . ALA A 1 101 ? 3.664 -20.172 7.121 1 95.5 101 ALA A C 1
ATOM 760 O O . ALA A 1 101 ? 2.717 -19.438 7.418 1 95.5 101 ALA A O 1
ATOM 761 N N . PRO A 1 102 ? 3.889 -21.156 7.906 1 92.31 102 PRO A N 1
ATOM 762 C CA . PRO A 1 102 ? 3.043 -21.625 9.008 1 92.31 102 PRO A CA 1
ATOM 763 C C . PRO A 1 102 ? 2.789 -20.531 10.055 1 92.31 102 PRO A C 1
ATOM 765 O O . PRO A 1 102 ? 1.751 -20.547 10.719 1 92.31 102 PRO A O 1
ATOM 768 N N . GLY A 1 103 ? 3.453 -19.484 10.133 1 90.31 103 GLY A N 1
ATOM 769 C CA . GLY A 1 103 ? 3.262 -18.469 11.148 1 90.31 103 GLY A CA 1
ATOM 770 C C . GLY A 1 103 ? 2.629 -17.203 10.602 1 90.31 103 GLY A C 1
ATOM 771 O O . GLY A 1 103 ? 2.396 -16.25 11.352 1 90.31 103 GLY A O 1
ATOM 772 N N . ASP A 1 104 ? 2.258 -17.281 9.453 1 92.88 104 ASP A N 1
ATOM 773 C CA . ASP A 1 104 ? 1.656 -16.109 8.836 1 92.88 104 ASP A CA 1
ATOM 774 C C . ASP A 1 104 ? 0.135 -16.141 8.969 1 92.88 104 ASP A C 1
ATOM 776 O O . ASP A 1 104 ? -0.548 -16.812 8.203 1 92.88 104 ASP A O 1
ATOM 780 N N . SER A 1 105 ? -0.331 -15.328 9.914 1 93.94 105 SER A N 1
ATOM 781 C CA . SER A 1 105 ? -1.743 -15.344 10.281 1 93.94 105 SER A CA 1
ATOM 782 C C . SER A 1 105 ? -2.611 -14.797 9.156 1 93.94 105 SER A C 1
ATOM 784 O O . SER A 1 105 ? -3.828 -14.992 9.148 1 93.94 105 SER A O 1
ATOM 786 N N . ARG A 1 106 ? -2.055 -14.172 8.18 1 94.31 106 ARG A N 1
ATOM 787 C CA . ARG A 1 106 ? -2.814 -13.648 7.047 1 94.31 106 ARG A CA 1
ATOM 788 C C . ARG A 1 106 ? -3.447 -14.773 6.242 1 94.31 106 ARG A C 1
ATOM 790 O O . ARG A 1 106 ? -4.551 -14.625 5.715 1 94.31 106 ARG A O 1
ATOM 797 N N . PHE A 1 107 ? -2.727 -15.836 6.168 1 97.06 107 PHE A N 1
ATOM 798 C CA . PHE A 1 107 ? -3.268 -17 5.465 1 97.06 107 PHE A CA 1
ATOM 799 C C . PHE A 1 107 ? -4.504 -17.531 6.172 1 97.06 107 PHE A C 1
ATOM 801 O O . PHE A 1 107 ? -5.504 -17.859 5.527 1 97.06 107 PHE A O 1
ATOM 808 N N . THR A 1 108 ? -4.398 -17.562 7.434 1 95.88 108 THR A N 1
ATOM 809 C CA . THR A 1 108 ? -5.527 -18.062 8.211 1 95.88 108 THR A CA 1
ATOM 810 C C . THR A 1 108 ? -6.758 -17.188 8.008 1 95.88 108 THR A C 1
ATOM 812 O O . THR A 1 108 ? -7.867 -17.703 7.84 1 95.88 108 THR A O 1
ATOM 815 N N . ARG A 1 109 ? -6.539 -15.969 7.957 1 95.56 109 ARG A N 1
ATOM 816 C CA . ARG A 1 109 ? -7.641 -15.023 7.789 1 95.56 109 ARG A CA 1
ATOM 817 C C . ARG A 1 109 ? -8.289 -15.188 6.418 1 95.56 109 ARG A C 1
ATOM 819 O O . ARG A 1 109 ? -9.516 -15.219 6.309 1 95.56 109 ARG A O 1
ATOM 826 N N . LEU A 1 110 ? -7.535 -15.297 5.418 1 96.5 110 LEU A N 1
ATOM 827 C CA . LEU A 1 110 ? -8.078 -15.422 4.066 1 96.5 110 LEU A CA 1
ATOM 828 C C . LEU A 1 110 ? -8.758 -16.766 3.871 1 96.5 110 LEU A C 1
ATOM 830 O O . LEU A 1 110 ? -9.75 -16.875 3.152 1 96.5 110 LEU A O 1
ATOM 834 N N . LEU A 1 111 ? -8.148 -17.75 4.508 1 97.44 111 LEU A N 1
ATOM 835 C CA . LEU A 1 111 ? -8.766 -19.078 4.434 1 97.44 111 LEU A CA 1
ATOM 836 C C . LEU A 1 111 ? -10.148 -19.062 5.082 1 97.44 111 LEU A C 1
ATOM 838 O O . LEU A 1 111 ? -11.086 -19.688 4.57 1 97.44 111 LEU A O 1
ATOM 842 N N . LYS A 1 112 ? -10.203 -18.359 6.137 1 96.69 112 LYS A N 1
ATOM 843 C CA . LYS A 1 112 ? -11.492 -18.234 6.801 1 96.69 112 LYS A CA 1
ATOM 844 C C . LYS A 1 112 ? -12.508 -17.531 5.906 1 96.69 112 LYS A C 1
ATOM 846 O O . LYS A 1 112 ? -13.664 -17.938 5.809 1 96.69 112 LYS A O 1
ATOM 851 N N . GLU A 1 113 ? -12.047 -16.5 5.32 1 95.56 113 GLU A N 1
ATOM 852 C CA . GLU A 1 113 ? -12.906 -15.773 4.391 1 95.56 113 GLU A CA 1
ATOM 853 C C . GLU A 1 113 ? -13.367 -16.672 3.246 1 95.56 113 GLU A C 1
ATOM 855 O O . GLU A 1 113 ? -14.539 -16.641 2.859 1 95.56 113 GLU A O 1
ATOM 860 N N . CYS A 1 114 ? -12.469 -17.359 2.732 1 95.56 114 CYS A N 1
ATOM 861 C CA . CYS A 1 114 ? -12.781 -18.297 1.649 1 95.56 114 CYS A CA 1
ATOM 862 C C . CYS A 1 114 ? -13.828 -19.312 2.086 1 95.56 114 CYS A C 1
ATOM 864 O O . CYS A 1 114 ? -14.797 -19.562 1.366 1 95.56 114 CYS A O 1
ATOM 866 N N . ASP A 1 115 ? -13.672 -19.797 3.219 1 95.31 115 ASP A N 1
ATOM 867 C CA . ASP A 1 115 ? -14.594 -20.812 3.742 1 95.31 115 ASP A CA 1
ATOM 868 C C . ASP A 1 115 ? -15.984 -20.219 3.949 1 95.31 115 ASP A C 1
ATOM 870 O O . ASP A 1 115 ? -16.984 -20.891 3.67 1 95.31 115 ASP A O 1
ATOM 874 N N . GLU A 1 116 ? -16.031 -19.062 4.371 1 94.88 116 GLU A N 1
ATOM 875 C CA . GLU A 1 116 ? -17.312 -18.391 4.57 1 94.88 116 GLU A CA 1
ATOM 876 C C . GLU A 1 116 ? -18.016 -18.156 3.24 1 94.88 116 GLU A C 1
ATOM 878 O O . GLU A 1 116 ? -19.234 -18.312 3.148 1 94.88 116 GLU A O 1
ATOM 883 N N . CYS A 1 117 ? -17.281 -17.844 2.33 1 94.19 117 CYS A N 1
ATOM 884 C CA . CYS A 1 117 ? -17.859 -17.594 1.019 1 94.19 117 CYS A CA 1
ATOM 885 C C . CYS A 1 117 ? -18.344 -18.875 0.368 1 94.19 117 CYS A C 1
ATOM 887 O O . CYS A 1 117 ? -19.391 -18.906 -0.275 1 94.19 117 CYS A O 1
ATOM 889 N N . ILE A 1 118 ? -17.641 -19.875 0.578 1 93 118 ILE A N 1
ATOM 890 C CA . ILE A 1 118 ? -18.031 -21.172 0.051 1 93 118 ILE A CA 1
ATOM 891 C C . ILE A 1 118 ? -19.328 -21.641 0.726 1 93 118 ILE A C 1
ATOM 893 O O . ILE A 1 118 ? -20.234 -22.156 0.062 1 93 118 ILE A O 1
ATOM 897 N N . ALA A 1 119 ? -19.375 -21.344 1.975 1 91.31 119 ALA A N 1
ATOM 898 C CA . ALA A 1 119 ? -20.562 -21.734 2.74 1 91.31 119 ALA A CA 1
ATOM 899 C C . ALA A 1 119 ? -21.781 -20.938 2.309 1 91.31 119 ALA A C 1
ATOM 901 O O . ALA A 1 119 ? -22.891 -21.469 2.193 1 91.31 119 ALA A O 1
ATOM 902 N N . GLU A 1 120 ? -21.578 -19.75 2.041 1 89.25 120 GLU A N 1
ATOM 903 C CA . GLU A 1 120 ? -22.656 -18.891 1.604 1 89.25 120 GLU A CA 1
ATOM 904 C C . GLU A 1 120 ? -23.141 -19.281 0.209 1 89.25 120 GLU A C 1
ATOM 906 O O . GLU A 1 120 ? -24.344 -19.234 -0.07 1 89.25 120 GLU A O 1
ATOM 911 N N . GLU A 1 121 ? -22.328 -19.531 -0.605 1 84.5 121 GLU A N 1
ATOM 912 C CA . GLU A 1 121 ? -22.719 -19.969 -1.946 1 84.5 121 GLU A CA 1
ATOM 913 C C . GLU A 1 121 ? -23.484 -21.281 -1.904 1 84.5 121 GLU A C 1
ATOM 915 O O . GLU A 1 121 ? -24.391 -21.5 -2.705 1 84.5 121 GLU A O 1
ATOM 920 N N . SER A 1 122 ? -23.094 -22.047 -0.994 1 80.5 122 SER A N 1
ATOM 921 C CA . SER A 1 122 ? -23.766 -23.344 -0.851 1 80.5 122 SER A CA 1
ATOM 922 C C . SER A 1 122 ? -25.156 -23.156 -0.236 1 80.5 122 SER A C 1
ATOM 924 O O . SER A 1 122 ? -26.062 -23.938 -0.522 1 80.5 122 SER A O 1
ATOM 926 N N . SER A 1 123 ? -25.234 -22.109 0.587 1 79.31 123 SER A N 1
ATOM 927 C CA . SER A 1 123 ? -26.531 -21.844 1.202 1 79.31 123 SER A CA 1
ATOM 928 C C . SER A 1 123 ? -27.484 -21.172 0.219 1 79.31 123 SER A C 1
ATOM 930 O O . SER A 1 123 ? -28.703 -21.328 0.323 1 79.31 123 SER A O 1
ATOM 932 N N . GLN A 1 124 ? -27.016 -20.312 -0.679 1 64.31 124 GLN A N 1
ATOM 933 C CA . GLN A 1 124 ? -27.844 -19.641 -1.676 1 64.31 124 GLN A CA 1
ATOM 934 C C . GLN A 1 124 ? -28.078 -20.547 -2.883 1 64.31 124 GLN A C 1
ATOM 936 O O . GLN A 1 124 ? -28.906 -20.234 -3.742 1 64.31 124 GLN A O 1
ATOM 941 N N . ALA A 1 125 ? -27.438 -21.5 -3.172 1 57.47 125 ALA A N 1
ATOM 942 C CA . ALA A 1 125 ? -27.734 -22.422 -4.266 1 57.47 125 ALA A CA 1
ATOM 943 C C . ALA A 1 125 ? -29.141 -23 -4.117 1 57.47 125 ALA A C 1
ATOM 945 O O . ALA A 1 125 ? -29.484 -23.562 -3.074 1 57.47 125 ALA A O 1
ATOM 946 N N . PRO A 1 126 ? -30.156 -22.438 -4.805 1 51.53 126 PRO A N 1
ATOM 947 C CA . PRO A 1 126 ? -31.5 -23.031 -4.762 1 51.53 126 PRO A CA 1
ATOM 948 C C . PRO A 1 126 ? -3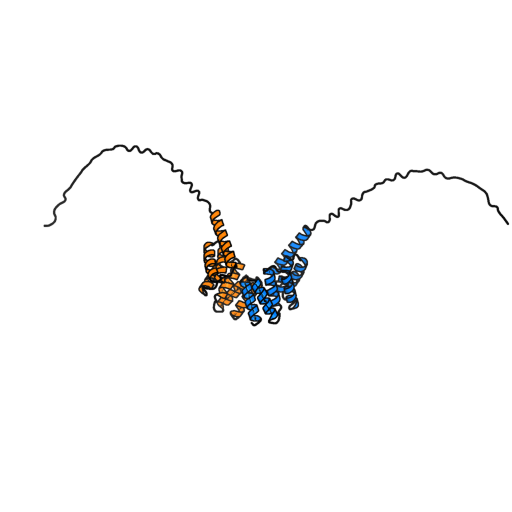1.469 -24.547 -4.688 1 51.53 126 PRO A C 1
ATOM 950 O O . PRO A 1 126 ? -30.562 -25.188 -5.23 1 51.53 126 PRO A O 1
ATOM 953 N N . ALA A 1 127 ? -32.156 -25.234 -3.758 1 45.84 127 ALA A N 1
ATOM 954 C CA . ALA A 1 127 ? -32.719 -26.562 -3.91 1 45.84 127 ALA A CA 1
ATOM 955 C C . ALA A 1 127 ? -33.219 -26.781 -5.336 1 45.84 127 ALA A C 1
ATOM 957 O O . ALA A 1 127 ? -34.031 -26.016 -5.848 1 45.84 127 ALA A O 1
ATOM 958 N N . LYS A 1 128 ? -32.625 -27.062 -6.391 1 43.03 128 LYS A N 1
ATOM 959 C CA . LYS A 1 128 ? -33.438 -27.797 -7.363 1 43.03 128 LYS A CA 1
ATOM 960 C C . LYS A 1 128 ? -34.656 -28.422 -6.699 1 43.03 128 LYS A C 1
ATOM 962 O O . LYS A 1 128 ? -34.5 -29.25 -5.789 1 43.03 128 LYS A O 1
ATOM 967 N N . ASN A 1 129 ? -35.719 -27.766 -6.359 1 41.28 129 ASN A N 1
ATOM 968 C CA . ASN A 1 129 ? -37.062 -28.281 -6.34 1 41.28 129 ASN A CA 1
ATOM 969 C C . ASN A 1 129 ? -37.219 -29.484 -7.266 1 41.28 129 ASN A C 1
ATOM 971 O O . ASN A 1 129 ? -37.531 -29.328 -8.453 1 41.28 129 ASN A O 1
ATOM 975 N N . VAL A 1 130 ? -36.344 -30.312 -7.449 1 40.56 130 VAL A N 1
ATOM 976 C CA . VAL A 1 130 ? -36.719 -31.656 -7.871 1 40.56 130 VAL A CA 1
ATOM 977 C C . VAL A 1 130 ? -38 -32.062 -7.141 1 40.56 130 VAL A C 1
ATOM 979 O O . VAL A 1 130 ? -37.938 -32.625 -6.031 1 40.56 130 VAL A O 1
ATOM 982 N N . GLU A 1 131 ? -38.906 -31.125 -6.949 1 41.88 131 GLU A N 1
ATOM 983 C CA . GLU A 1 131 ? -40.281 -31.625 -6.832 1 41.88 131 GLU A CA 1
ATOM 984 C C . GLU A 1 131 ? -40.469 -32.875 -7.672 1 41.88 131 GLU A C 1
ATOM 986 O O . GLU A 1 131 ? -40.344 -32.844 -8.891 1 41.88 131 GLU A O 1
ATOM 991 N N . ALA A 1 132 ? -40.094 -33.938 -7.102 1 42.66 132 ALA A N 1
ATOM 992 C CA . ALA A 1 132 ? -40.5 -35.25 -7.598 1 42.66 132 ALA A CA 1
ATOM 993 C C . ALA A 1 132 ? -41.906 -35.156 -8.25 1 42.66 132 ALA A C 1
ATOM 995 O O . ALA A 1 132 ? -42.812 -34.594 -7.68 1 42.66 132 ALA A O 1
ATOM 996 N N . PRO A 1 133 ? -42.031 -35.094 -9.562 1 43 133 PRO A N 1
ATOM 997 C CA . PRO A 1 133 ? -43.406 -35.188 -10.102 1 43 133 PRO A CA 1
ATOM 998 C C . PRO A 1 133 ? -44.312 -36.031 -9.258 1 43 133 PRO A C 1
ATOM 1000 O O . PRO A 1 133 ? -43.938 -37.125 -8.836 1 43 133 PRO A O 1
ATOM 1003 N N . VAL A 1 134 ? -45.188 -35.5 -8.453 1 42.28 134 VAL A N 1
ATOM 1004 C CA . VAL A 1 134 ? -46.25 -36.281 -7.863 1 42.28 134 VAL A CA 1
ATOM 1005 C C . VAL A 1 134 ? -46.688 -37.406 -8.82 1 42.28 134 VAL A C 1
ATOM 1007 O O . VAL A 1 134 ? -46.969 -37.125 -9.992 1 42.28 134 VAL A O 1
ATOM 1010 N N . ALA A 1 135 ? -46.062 -38.562 -8.711 1 40.22 135 ALA A N 1
ATOM 1011 C CA . ALA A 1 135 ? -46.562 -39.781 -9.352 1 40.22 135 ALA A CA 1
ATOM 1012 C C . ALA A 1 135 ? -48.094 -39.812 -9.375 1 40.22 135 ALA A C 1
ATOM 1014 O O . ALA A 1 135 ? -48.75 -39.656 -8.336 1 40.22 135 ALA A O 1
ATOM 1015 N N . ALA A 1 136 ? -48.7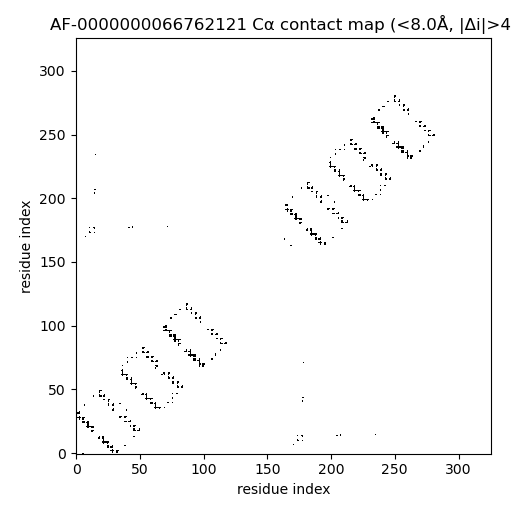5 -39.25 -10.383 1 39.12 136 ALA A N 1
ATOM 1016 C CA . ALA A 1 136 ? -50.156 -39.5 -10.625 1 39.12 136 ALA A CA 1
ATOM 1017 C C . ALA A 1 136 ? -50.5 -40.938 -10.328 1 39.12 136 ALA A C 1
ATOM 1019 O O . ALA A 1 136 ? -50 -41.875 -10.992 1 39.12 136 ALA A O 1
ATOM 1020 N N . THR A 1 137 ? -50.719 -41.406 -9.102 1 35.25 137 THR A N 1
ATOM 1021 C CA . THR A 1 137 ? -51.344 -42.688 -8.781 1 35.25 137 THR A CA 1
ATOM 1022 C C . THR A 1 137 ? -52.625 -42.875 -9.609 1 35.25 137 THR A C 1
ATOM 1024 O O . THR A 1 137 ? -53.594 -42.156 -9.406 1 35.25 137 THR A O 1
ATOM 1027 N N . VAL A 1 138 ? -52.469 -42.969 -10.984 1 31.73 138 VAL A N 1
ATOM 1028 C CA . VAL A 1 138 ? -53.625 -43.438 -11.742 1 31.73 138 VAL A CA 1
ATOM 1029 C C . VAL A 1 138 ? -54.125 -44.75 -11.117 1 31.73 138 VAL A C 1
ATOM 1031 O O . VAL A 1 138 ? -53.438 -45.75 -11.109 1 31.73 138 VAL A O 1
ATOM 1034 N N . GLU A 1 139 ? -54.688 -44.75 -9.953 1 32.91 139 GLU A N 1
ATOM 1035 C CA . GLU A 1 139 ? -55.5 -45.875 -9.461 1 32.91 139 GLU A CA 1
ATOM 1036 C C . GLU A 1 139 ? -56.5 -46.344 -10.516 1 32.91 139 GLU A C 1
ATOM 1038 O O . GLU 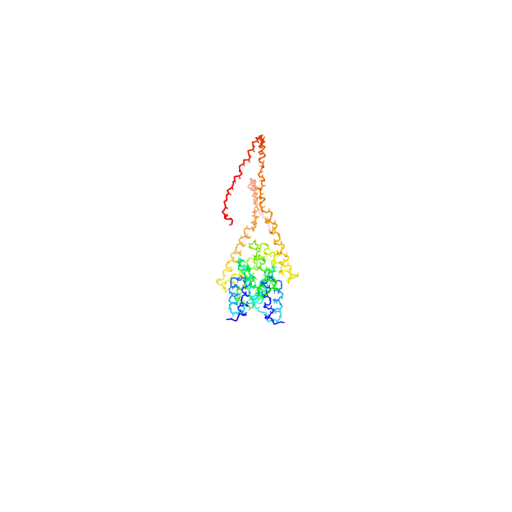A 1 139 ? -57.562 -45.781 -10.656 1 32.91 139 GLU A O 1
ATOM 1043 N N . ASP A 1 140 ? -56.062 -46.438 -11.852 1 27.67 140 ASP A N 1
ATOM 1044 C CA . ASP A 1 140 ? -57.125 -46.938 -12.727 1 27.67 140 ASP A CA 1
ATOM 1045 C C . ASP A 1 140 ? -57.562 -48.344 -12.305 1 27.67 140 ASP A C 1
ATOM 1047 O O . ASP A 1 140 ? -56.781 -49.281 -12.414 1 27.67 140 ASP A O 1
ATOM 1051 N N . LYS A 1 141 ? -58.156 -48.469 -11.18 1 28.72 141 LYS A N 1
ATOM 1052 C CA . LYS A 1 141 ? -58.875 -49.688 -10.781 1 28.72 141 LYS A CA 1
ATOM 1053 C C . LYS A 1 141 ? -59.719 -50.219 -11.945 1 28.72 141 LYS A C 1
ATOM 1055 O O . LYS A 1 141 ? -60.719 -49.625 -12.32 1 28.72 141 LYS A O 1
ATOM 1060 N N . GLU A 1 142 ? -58.938 -50.75 -13.07 1 25.34 142 GLU A N 1
ATOM 1061 C CA . GLU A 1 142 ? -59.719 -51.406 -14.109 1 25.34 142 GLU A CA 1
ATOM 1062 C C . GLU A 1 142 ? -60.562 -52.531 -13.523 1 25.34 142 GLU A C 1
ATOM 1064 O O . GLU A 1 142 ? -60.062 -53.406 -12.812 1 25.34 142 GLU A O 1
ATOM 1069 N N . ASP A 1 143 ? -61.781 -52.312 -13.258 1 26.62 143 ASP A N 1
ATOM 1070 C CA . ASP A 1 143 ? -62.938 -53.156 -12.922 1 26.62 143 ASP A CA 1
ATOM 1071 C C . ASP A 1 143 ? -63.031 -54.375 -13.852 1 26.62 143 ASP A C 1
ATOM 1073 O O . ASP A 1 143 ? -63.5 -54.25 -14.992 1 26.62 143 ASP A O 1
ATOM 1077 N N . VAL A 1 144 ? -61.75 -55.031 -14.156 1 26.91 144 VAL A N 1
ATOM 1078 C CA . VAL A 1 144 ? -61.906 -56.125 -15.117 1 26.91 144 VAL A CA 1
ATOM 1079 C C . VAL A 1 144 ? -63.031 -57.062 -14.664 1 26.91 144 VAL A C 1
ATOM 1081 O O . VAL A 1 144 ? -63 -57.562 -13.531 1 26.91 144 VAL A O 1
ATOM 1084 N N . ALA A 1 145 ? -64.062 -57.062 -15.391 1 25.34 145 ALA A N 1
ATOM 1085 C CA . ALA A 1 145 ? -65.312 -57.812 -15.414 1 25.34 145 ALA A CA 1
ATOM 1086 C C . ALA A 1 145 ? -65.062 -59.312 -15.477 1 25.34 145 ALA A C 1
ATOM 1088 O O . ALA A 1 145 ? -64.125 -59.75 -16.078 1 25.34 145 ALA A O 1
ATOM 1089 N N . ASN A 1 146 ? -65.625 -60.188 -14.617 1 24.12 146 ASN A N 1
ATOM 1090 C CA . ASN A 1 146 ? -65.812 -61.562 -14.133 1 24.12 146 ASN A CA 1
ATOM 1091 C C . ASN A 1 146 ? -66.25 -62.5 -15.242 1 24.12 146 ASN A C 1
ATOM 1093 O O . ASN A 1 146 ? -67.438 -62.875 -15.289 1 24.12 146 ASN A O 1
ATOM 1097 N N . MET A 1 147 ? -65.875 -62.219 -16.641 1 23.25 147 MET A N 1
ATOM 1098 C CA . MET A 1 147 ? -66.812 -63.031 -17.453 1 23.25 147 MET A CA 1
ATOM 1099 C C . MET A 1 147 ? -66.562 -64.5 -17.25 1 23.25 147 MET A C 1
ATOM 1101 O O . MET A 1 147 ? -65.438 -64.938 -17.172 1 23.25 147 MET A O 1
ATOM 1105 N N . ASP A 1 148 ? -67.562 -65.375 -17.109 1 22.47 148 ASP A N 1
ATOM 1106 C CA . ASP A 1 148 ? -68 -66.688 -16.703 1 22.47 148 ASP A CA 1
ATOM 1107 C C . ASP A 1 148 ? -67.688 -67.75 -17.797 1 22.47 148 ASP A C 1
ATOM 1109 O O . ASP A 1 148 ? -68.125 -68.875 -17.703 1 22.47 148 ASP A O 1
ATOM 1113 N N . ASN A 1 149 ? -66.75 -67.562 -18.844 1 25.2 149 ASN A N 1
ATOM 1114 C CA . ASN A 1 149 ? -67.062 -68.375 -19.969 1 25.2 149 ASN A CA 1
ATOM 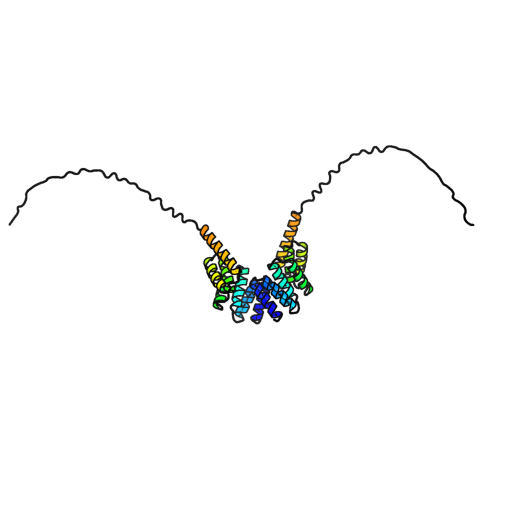1115 C C . ASN A 1 149 ? -66.875 -69.875 -19.625 1 25.2 149 ASN A C 1
ATOM 1117 O O . ASN A 1 149 ? -65.812 -70.25 -19.172 1 25.2 149 ASN A O 1
ATOM 1121 N N . THR A 1 150 ? -67.875 -70.75 -19.828 1 23.23 150 THR A N 1
ATOM 1122 C CA . THR A 1 150 ? -68.25 -72.125 -19.5 1 23.23 150 THR A CA 1
ATOM 1123 C C . THR A 1 150 ? -67.5 -73.125 -20.359 1 23.23 150 THR A C 1
ATOM 1125 O O . THR A 1 150 ? -67.062 -72.812 -21.469 1 23.23 150 THR A O 1
ATOM 1128 N N . PRO A 1 151 ? -67.25 -74.5 -20 1 30.62 151 PRO A N 1
ATOM 1129 C CA . PRO A 1 151 ? -66.375 -75.625 -20.188 1 30.62 151 PRO A CA 1
ATOM 1130 C C . PRO A 1 151 ? -66.688 -76.438 -21.438 1 30.62 151 PRO A C 1
ATOM 1132 O O . PRO A 1 151 ? -66.062 -77.438 -21.688 1 30.62 151 PRO A O 1
ATOM 1135 N N . PRO A 1 152 ? -66.938 -75.875 -22.781 1 25.86 152 PRO A N 1
ATOM 1136 C CA . PRO A 1 152 ? -67.812 -76.812 -23.438 1 25.86 152 PRO A CA 1
ATOM 1137 C C . PRO A 1 152 ? -67.125 -78.188 -23.672 1 25.86 152 PRO A C 1
ATOM 1139 O O . PRO A 1 152 ? -65.875 -78.25 -23.734 1 25.86 152 PRO A O 1
ATOM 1142 N N . VAL A 1 153 ? -67.875 -79.312 -23.984 1 26.52 153 VAL A N 1
ATOM 1143 C CA . VAL A 1 153 ? -68.062 -80.75 -23.891 1 26.52 153 VAL A CA 1
ATOM 1144 C C . VAL A 1 153 ? -67.5 -81.438 -25.141 1 26.52 153 VAL A C 1
ATOM 1146 O O . VAL A 1 153 ? -67.25 -82.625 -25.156 1 26.52 153 VAL A O 1
ATOM 1149 N N . VAL A 1 154 ? -67.312 -80.688 -26.359 1 26.64 154 VAL A N 1
ATOM 1150 C CA . VAL A 1 154 ? -67.875 -81.562 -27.406 1 26.64 154 VAL A CA 1
ATOM 1151 C C . VAL A 1 154 ? -66.938 -82.75 -27.641 1 26.64 154 VAL A C 1
ATOM 1153 O O . VAL A 1 154 ? -65.75 -82.688 -27.281 1 26.64 154 VAL A O 1
ATOM 1156 N N . GLU A 1 155 ? -67.125 -83.438 -28.922 1 26.75 155 GLU A N 1
ATOM 1157 C CA . GLU A 1 155 ? -67.562 -84.688 -29.484 1 26.75 155 GLU A CA 1
ATOM 1158 C C . GLU A 1 155 ? -66.375 -85.5 -30 1 26.75 155 GLU A C 1
ATOM 1160 O O . GLU A 1 155 ? -65.312 -84.938 -30.312 1 26.75 155 GLU A O 1
ATOM 1165 N N . PRO A 1 156 ? -66.75 -86.562 -30.797 1 31.34 156 PRO A N 1
ATOM 1166 C CA . PRO A 1 156 ? -66.375 -88 -30.922 1 31.34 156 PRO A CA 1
ATOM 1167 C C . PRO A 1 156 ? -65.188 -88.25 -31.859 1 31.34 156 PRO A C 1
ATOM 1169 O O . PRO A 1 156 ? -64.25 -88.875 -31.484 1 31.34 156 PRO A O 1
ATOM 1172 N N . PRO A 1 157 ? -65.562 -88.375 -33.156 1 29.17 157 PRO A N 1
ATOM 1173 C CA . PRO A 1 157 ? -65.312 -89.688 -33.75 1 29.17 157 PRO A CA 1
ATOM 1174 C C . PRO A 1 157 ? -63.969 -89.812 -34.469 1 29.17 157 PRO A C 1
ATOM 1176 O O . PRO A 1 157 ? -63.25 -90.812 -34.344 1 29.17 157 PRO A O 1
ATOM 1179 N N . SER A 1 158 ? -63.656 -88.875 -35.531 1 28.09 158 SER A N 1
ATOM 1180 C CA . SER A 1 158 ? -63.594 -89.438 -36.844 1 28.09 158 SER A CA 1
ATOM 1181 C C . SER A 1 158 ? -62.188 -89.938 -37.188 1 28.09 158 SER A C 1
ATOM 1183 O O . SER A 1 158 ? -61.25 -89.188 -37.312 1 28.09 158 SER A O 1
ATOM 1185 N N . LYS A 1 159 ? -61.844 -91.25 -36.875 1 30.69 159 LYS A N 1
ATOM 1186 C CA . LYS A 1 159 ? -60.531 -91.875 -37 1 30.69 159 LYS A CA 1
ATOM 1187 C C . LYS A 1 159 ? -60.094 -91.938 -38.469 1 30.69 159 LYS A C 1
ATOM 1189 O O . LYS A 1 159 ? -58.906 -92.188 -38.75 1 30.69 159 LYS A O 1
ATOM 1194 N N . PRO A 1 160 ? -61.094 -92 -39.5 1 29.08 160 PRO A N 1
ATOM 1195 C CA . PRO A 1 160 ? -60.844 -93.188 -40.344 1 29.08 160 PRO A CA 1
ATOM 1196 C C . PRO A 1 160 ? -59.469 -93.125 -41.031 1 29.08 160 PRO A C 1
ATOM 1198 O O . PRO A 1 160 ? -58.75 -94.125 -41.062 1 29.08 160 PRO A O 1
ATOM 1201 N N . LYS A 1 161 ? -59.406 -92.125 -41.906 1 23.12 161 LYS A N 1
ATOM 1202 C CA . LYS A 1 161 ? -59.406 -92.625 -43.281 1 23.12 161 LYS A CA 1
ATOM 1203 C C . LYS A 1 161 ? -58.094 -93.312 -43.625 1 23.12 161 LYS A C 1
ATOM 1205 O O . LYS A 1 161 ? -57.094 -93.125 -42.969 1 23.12 161 LYS A O 1
ATOM 1210 N N . TYR A 1 162 ? -57.719 -93.438 -45.125 1 24.23 162 TYR A N 1
ATOM 1211 C CA . TYR A 1 162 ? -57.375 -94.375 -46.125 1 24.23 162 TYR A CA 1
ATOM 1212 C C . TYR A 1 162 ? -55.906 -94.812 -45.969 1 24.23 162 TYR A C 1
ATOM 1214 O O . TYR A 1 162 ? -55.094 -94.125 -45.375 1 24.23 162 TYR A O 1
ATOM 1222 N N . ARG A 1 163 ? -55.531 -95.5 -47.062 1 25.09 163 ARG A N 1
ATOM 1223 C C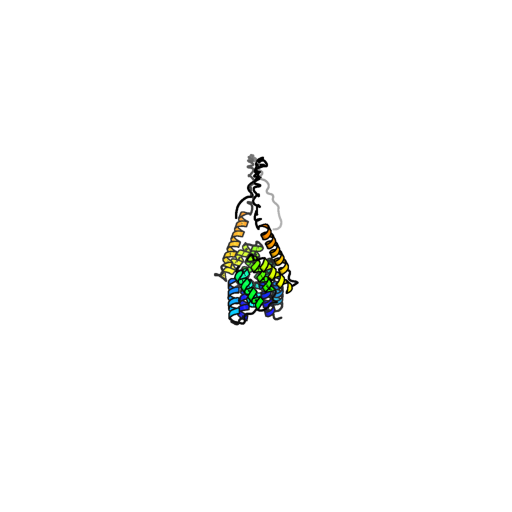A . ARG A 1 163 ? -55.156 -96.562 -48.031 1 25.09 163 ARG A CA 1
ATOM 1224 C C . ARG A 1 163 ? -53.75 -96.312 -48.531 1 25.09 163 ARG A C 1
ATOM 1226 O O . ARG A 1 163 ? -53.312 -95.188 -48.781 1 25.09 163 ARG A O 1
ATOM 1233 N N . MET B 1 1 ? 23.156 -3.314 8.648 1 61.31 1 MET B N 1
ATOM 1234 C CA . MET B 1 1 ? 22.641 -3.115 7.297 1 61.31 1 MET B CA 1
ATOM 1235 C C . MET B 1 1 ? 22.672 -1.638 6.922 1 61.31 1 MET B C 1
ATOM 1237 O O . MET B 1 1 ? 22.5 -0.771 7.781 1 61.31 1 MET B O 1
ATOM 1241 N N . ALA B 1 2 ? 23.047 -1.371 5.695 1 78.56 2 ALA B N 1
ATOM 1242 C CA . ALA B 1 2 ? 23.094 0.023 5.258 1 78.56 2 ALA B CA 1
ATOM 1243 C C . ALA B 1 2 ? 21.688 0.624 5.207 1 78.56 2 ALA B C 1
ATOM 1245 O O . ALA B 1 2 ? 20.703 -0.096 5.027 1 78.56 2 ALA B O 1
ATOM 1246 N N . ALA B 1 3 ? 21.578 1.791 5.656 1 82 3 ALA B N 1
ATOM 1247 C CA . ALA B 1 3 ? 20.312 2.525 5.652 1 82 3 ALA B CA 1
ATOM 1248 C C . ALA B 1 3 ? 19.531 2.275 4.363 1 82 3 ALA B C 1
ATOM 1250 O O . ALA B 1 3 ? 18.312 2.139 4.383 1 82 3 ALA B O 1
ATOM 1251 N N . SER B 1 4 ? 20.219 2.145 3.34 1 85.69 4 SER B N 1
ATOM 1252 C CA . SER B 1 4 ? 19.594 1.937 2.037 1 85.69 4 SER B CA 1
ATOM 1253 C C . SER B 1 4 ? 18.969 0.547 1.937 1 85.69 4 SER B C 1
ATOM 1255 O O . SER B 1 4 ? 17.922 0.377 1.322 1 85.69 4 SER B O 1
ATOM 1257 N N . ASP B 1 5 ? 19.641 -0.362 2.572 1 90.56 5 ASP B N 1
ATOM 1258 C CA . ASP B 1 5 ? 19.109 -1.719 2.584 1 90.56 5 ASP B CA 1
ATOM 1259 C C . ASP B 1 5 ? 17.844 -1.801 3.434 1 90.56 5 ASP B C 1
ATOM 1261 O O . ASP B 1 5 ? 16.875 -2.473 3.057 1 90.56 5 ASP B O 1
ATOM 1265 N N . LEU B 1 6 ? 17.859 -1.088 4.531 1 95.25 6 LEU B N 1
ATOM 1266 C CA . LEU B 1 6 ? 16.703 -1.065 5.43 1 95.25 6 LEU B CA 1
ATOM 1267 C C . LEU B 1 6 ? 15.508 -0.405 4.758 1 95.25 6 LEU B C 1
ATOM 1269 O O . LEU B 1 6 ? 14.383 -0.894 4.871 1 95.25 6 LEU B O 1
ATOM 1273 N N . GLU B 1 7 ? 15.789 0.647 4.031 1 95 7 GLU B N 1
ATOM 1274 C CA . GLU B 1 7 ? 14.727 1.324 3.301 1 95 7 GLU B CA 1
ATOM 1275 C C . GLU B 1 7 ? 14.109 0.408 2.246 1 95 7 GLU B C 1
ATOM 1277 O O . GLU B 1 7 ? 12.891 0.365 2.092 1 95 7 GLU B O 1
ATOM 1282 N N . SER B 1 8 ? 14.938 -0.268 1.588 1 94.38 8 SER B N 1
ATOM 1283 C CA . SER B 1 8 ? 14.469 -1.192 0.562 1 94.38 8 SER B CA 1
ATOM 1284 C C . SER B 1 8 ? 13.609 -2.301 1.169 1 94.38 8 SER B C 1
ATOM 1286 O O . SER B 1 8 ? 12.57 -2.662 0.617 1 94.38 8 SER B O 1
ATOM 1288 N N . LYS B 1 9 ? 14.047 -2.799 2.285 1 96.25 9 LYS B N 1
ATOM 1289 C CA . LYS B 1 9 ? 13.281 -3.832 2.98 1 96.25 9 LYS B CA 1
ATOM 1290 C C . LYS B 1 9 ? 11.953 -3.281 3.494 1 96.25 9 LYS B C 1
ATOM 1292 O O . LYS B 1 9 ? 10.945 -3.99 3.51 1 96.25 9 LYS B O 1
ATOM 1297 N N . ALA B 1 10 ? 12.031 -2.045 3.893 1 97.69 10 ALA B N 1
ATOM 1298 C CA . ALA B 1 10 ? 10.805 -1.403 4.359 1 97.69 10 ALA B CA 1
ATOM 1299 C C . ALA B 1 10 ? 9.781 -1.287 3.232 1 97.69 10 ALA B C 1
ATOM 1301 O O . ALA B 1 10 ? 8.602 -1.577 3.426 1 97.69 10 ALA B O 1
ATOM 1302 N N . LYS B 1 11 ? 10.211 -0.897 2.068 1 97.62 11 LYS B N 1
ATOM 1303 C CA . LYS B 1 11 ? 9.328 -0.796 0.91 1 97.62 11 LYS B CA 1
ATOM 1304 C C . LYS B 1 11 ? 8.781 -2.164 0.521 1 97.62 11 LYS B C 1
ATOM 1306 O O . LYS B 1 11 ? 7.613 -2.279 0.134 1 97.62 11 LYS B O 1
ATOM 1311 N N . GLU B 1 12 ? 9.617 -3.162 0.692 1 96.5 12 GLU B N 1
ATOM 1312 C CA . GLU B 1 12 ? 9.164 -4.52 0.409 1 96.5 12 GLU B CA 1
ATOM 1313 C C . GLU B 1 12 ? 8.055 -4.941 1.373 1 96.5 12 GLU B C 1
ATOM 1315 O O . GLU B 1 12 ? 7.043 -5.504 0.955 1 96.5 12 GLU B O 1
ATOM 1320 N N . ALA B 1 13 ? 8.258 -4.684 2.568 1 97.44 13 ALA B N 1
ATOM 1321 C CA . ALA B 1 13 ? 7.242 -4.992 3.572 1 97.44 13 ALA B CA 1
ATOM 1322 C C . ALA B 1 13 ? 5.945 -4.242 3.291 1 97.44 13 ALA B C 1
ATOM 1324 O O . ALA B 1 13 ? 4.852 -4.781 3.48 1 97.44 13 ALA B O 1
ATOM 1325 N N . PHE B 1 14 ? 6.074 -3.012 2.791 1 98.5 14 PHE B N 1
ATOM 1326 C CA . PHE B 1 14 ? 4.918 -2.195 2.443 1 98.5 14 PHE B CA 1
ATOM 1327 C C . PHE B 1 14 ? 4.137 -2.824 1.296 1 98.5 14 PHE B C 1
ATOM 1329 O O . PHE B 1 14 ? 2.912 -2.943 1.363 1 98.5 14 PHE B O 1
ATOM 1336 N N . VAL B 1 15 ? 4.852 -3.258 0.285 1 97.56 15 VAL B N 1
ATOM 1337 C CA . VAL B 1 15 ? 4.23 -3.889 -0.877 1 97.56 15 VAL B CA 1
ATOM 1338 C C . VAL B 1 15 ? 3.518 -5.168 -0.451 1 97.56 15 VAL B C 1
ATOM 1340 O O . VAL B 1 15 ? 2.461 -5.504 -0.988 1 97.56 15 VAL B O 1
ATOM 1343 N N . ASP B 1 16 ? 4.086 -5.793 0.634 1 96.5 16 ASP B N 1
ATOM 1344 C CA . ASP B 1 16 ? 3.514 -7.035 1.144 1 96.5 16 ASP B CA 1
ATOM 1345 C C . ASP B 1 16 ? 2.377 -6.754 2.125 1 96.5 16 ASP B C 1
ATOM 1347 O O . ASP B 1 16 ? 1.862 -7.672 2.768 1 96.5 16 ASP B O 1
ATOM 1351 N N . ASP B 1 17 ? 2.102 -5.48 2.322 1 96.75 17 ASP B N 1
ATOM 1352 C CA . ASP B 1 17 ? 1.039 -5.023 3.211 1 96.75 17 ASP B CA 1
ATOM 1353 C C . ASP B 1 17 ? 1.385 -5.309 4.672 1 96.75 17 ASP B C 1
ATOM 1355 O O . ASP B 1 17 ? 0.492 -5.461 5.508 1 96.75 17 ASP B O 1
ATOM 1359 N N . ASP B 1 18 ? 2.57 -5.559 4.961 1 96.44 18 ASP B N 1
ATOM 1360 C CA . ASP B 1 18 ? 3.051 -5.648 6.336 1 96.44 18 ASP B CA 1
ATOM 1361 C C . ASP B 1 18 ? 3.512 -4.285 6.848 1 96.44 18 ASP B C 1
ATOM 1363 O O . ASP B 1 18 ? 4.711 -4.055 7.023 1 96.44 18 ASP B O 1
ATOM 1367 N N . PHE B 1 19 ? 2.574 -3.463 7.188 1 98.12 19 PHE B N 1
ATOM 1368 C CA . PHE B 1 19 ? 2.836 -2.059 7.48 1 98.12 19 PHE B CA 1
ATOM 1369 C C . PHE B 1 19 ? 3.523 -1.908 8.828 1 98.12 19 PHE B C 1
ATOM 1371 O O . PHE B 1 19 ? 4.309 -0.98 9.031 1 98.12 19 PHE B O 1
ATOM 1378 N N . GLU B 1 20 ? 3.238 -2.785 9.766 1 98.12 20 GLU B N 1
ATOM 1379 C CA . GLU B 1 20 ? 3.93 -2.744 11.047 1 98.12 20 GLU B CA 1
ATOM 1380 C C . GLU B 1 20 ? 5.434 -2.949 10.875 1 98.12 20 GLU B C 1
ATOM 1382 O O . GLU B 1 20 ? 6.234 -2.186 11.422 1 98.12 20 GLU B O 1
ATOM 1387 N N . LEU B 1 21 ? 5.676 -4.016 10.094 1 97.81 21 LEU B N 1
ATOM 1388 C CA . LEU B 1 21 ? 7.086 -4.273 9.828 1 97.81 21 LEU B CA 1
ATOM 1389 C C . LEU B 1 21 ? 7.703 -3.133 9.031 1 97.81 21 LEU B C 1
ATOM 1391 O O . LEU B 1 21 ? 8.844 -2.738 9.281 1 97.81 21 LEU B O 1
ATOM 1395 N N . ALA B 1 22 ? 6.988 -2.598 8 1 98.44 22 ALA B N 1
ATOM 1396 C CA . ALA B 1 22 ? 7.484 -1.474 7.211 1 98.44 22 ALA B CA 1
ATOM 1397 C C . ALA B 1 22 ? 7.852 -0.293 8.109 1 98.44 22 ALA B C 1
ATOM 1399 O O . ALA B 1 22 ? 8.953 0.254 8.008 1 98.44 22 ALA B O 1
ATOM 1400 N N . ALA B 1 23 ? 6.973 0.082 9.086 1 98.62 23 ALA B N 1
ATOM 1401 C CA . ALA B 1 23 ? 7.207 1.206 9.984 1 98.62 23 ALA B CA 1
ATOM 1402 C C . ALA B 1 23 ? 8.453 0.976 10.836 1 98.62 23 ALA B C 1
ATOM 1404 O O . ALA B 1 23 ? 9.25 1.893 11.047 1 98.62 23 ALA B O 1
ATOM 1405 N N . GLU B 1 24 ? 8.578 -0.219 11.297 1 98.44 24 GLU B N 1
ATOM 1406 C CA . GLU B 1 24 ? 9.742 -0.571 12.109 1 98.44 24 GLU B CA 1
ATOM 1407 C C . GLU B 1 24 ? 11.039 -0.435 11.305 1 98.44 24 GLU B C 1
ATOM 1409 O O . GLU B 1 24 ? 12.023 0.117 11.797 1 98.44 24 GLU B O 1
ATOM 1414 N N . LEU B 1 25 ? 11.008 -0.955 10.102 1 98 25 LEU B N 1
ATOM 1415 C CA . LEU B 1 25 ? 12.195 -0.922 9.258 1 98 25 LEU B CA 1
ATOM 1416 C C . LEU B 1 25 ? 12.539 0.509 8.852 1 98 25 LEU B C 1
ATOM 1418 O O . LEU B 1 25 ? 13.711 0.878 8.797 1 98 25 LEU B O 1
ATOM 1422 N N . TYR B 1 26 ? 11.508 1.345 8.586 1 98 26 TYR B N 1
ATOM 1423 C CA . TYR B 1 26 ? 11.773 2.754 8.312 1 98 26 TYR B CA 1
ATOM 1424 C C . TYR B 1 26 ? 12.398 3.432 9.523 1 98 26 TYR B C 1
ATOM 1426 O O . TYR B 1 26 ? 13.305 4.258 9.383 1 98 26 TYR B O 1
ATOM 1434 N N . THR B 1 27 ? 11.859 3.115 10.672 1 98.25 27 THR B N 1
ATOM 1435 C CA . THR B 1 27 ? 12.422 3.666 11.906 1 98.25 27 THR B CA 1
ATOM 1436 C C . THR B 1 27 ? 13.898 3.303 12.039 1 98.25 27 THR B C 1
ATOM 1438 O O . THR B 1 27 ? 14.727 4.16 12.336 1 98.25 27 THR B O 1
ATOM 1441 N N . GLN B 1 28 ? 14.195 2.057 11.781 1 97.75 28 GLN B N 1
ATOM 1442 C CA . GLN B 1 28 ? 15.586 1.604 11.836 1 97.75 28 GLN B CA 1
ATOM 1443 C C . GLN B 1 28 ? 16.438 2.324 10.797 1 97.75 28 GLN B C 1
ATOM 1445 O O . GLN B 1 28 ? 17.594 2.676 11.062 1 97.75 28 GLN B O 1
ATOM 1450 N N . ALA B 1 29 ? 15.891 2.52 9.602 1 97 29 ALA B N 1
ATOM 1451 C CA . ALA B 1 29 ? 16.609 3.225 8.539 1 97 29 ALA B CA 1
ATOM 1452 C C . ALA B 1 29 ? 16.906 4.668 8.945 1 97 29 ALA B C 1
ATOM 1454 O O . ALA B 1 29 ? 18 5.176 8.703 1 97 29 ALA B O 1
ATOM 1455 N N . ILE B 1 30 ? 15.953 5.336 9.547 1 96.81 30 ILE B N 1
ATOM 1456 C CA . ILE B 1 30 ? 16.094 6.715 10 1 96.81 30 ILE B CA 1
ATOM 1457 C C . ILE B 1 30 ? 17.188 6.797 11.07 1 96.81 30 ILE B C 1
ATOM 1459 O O . ILE B 1 30 ? 17.984 7.738 11.078 1 96.81 30 ILE B O 1
ATOM 1463 N N . ASP B 1 31 ? 17.25 5.758 11.898 1 95.88 31 ASP B N 1
ATOM 1464 C CA . ASP B 1 31 ? 18.219 5.734 12.992 1 95.88 31 ASP B CA 1
ATOM 1465 C C . ASP B 1 31 ? 19.609 5.398 12.477 1 95.88 31 ASP B C 1
ATOM 1467 O O . ASP B 1 31 ? 20.609 5.84 13.047 1 95.88 31 ASP B O 1
ATOM 1471 N N . ALA B 1 32 ? 19.719 4.598 11.43 1 93.44 32 ALA B N 1
ATOM 1472 C CA . ALA B 1 32 ? 20.984 4.082 10.914 1 93.44 32 ALA B CA 1
ATOM 1473 C C . ALA B 1 32 ? 21.672 5.105 10.016 1 93.44 32 ALA B C 1
ATOM 1475 O O . ALA B 1 32 ? 22.891 5.043 9.797 1 93.44 32 ALA B O 1
ATOM 1476 N N . GLY B 1 33 ? 20.938 5.879 9.367 1 85.75 33 GLY B N 1
ATOM 1477 C CA . GLY B 1 33 ? 21.5 6.824 8.43 1 85.75 33 GLY B CA 1
ATOM 1478 C C . GLY B 1 33 ? 20.859 8.195 8.484 1 85.75 33 GLY B C 1
ATOM 1479 O O . GLY B 1 33 ? 20.125 8.5 9.422 1 85.75 33 GLY B O 1
ATOM 1480 N N . PRO B 1 34 ? 21.359 8.992 7.609 1 87.62 34 PRO B N 1
ATOM 1481 C CA . PRO B 1 34 ? 20.672 10.281 7.605 1 87.62 34 PRO B CA 1
ATOM 1482 C C . PRO B 1 34 ? 19.156 10.156 7.426 1 87.62 34 PRO B C 1
ATOM 1484 O O . PRO B 1 34 ? 18.703 9.352 6.609 1 87.62 34 PRO B O 1
ATOM 1487 N N . ALA B 1 35 ? 18.531 10.797 8.219 1 91.5 35 ALA B N 1
ATOM 1488 C CA . ALA B 1 35 ? 17.078 10.875 8.109 1 91.5 35 ALA B CA 1
ATOM 1489 C C . ALA B 1 35 ? 16.656 11.805 6.977 1 91.5 35 ALA B C 1
ATOM 1491 O O . ALA B 1 35 ? 16.766 13.031 7.102 1 91.5 35 ALA B O 1
ATOM 1492 N N . THR B 1 36 ? 16.234 11.219 5.922 1 96.06 36 THR B N 1
ATOM 1493 C CA . THR B 1 36 ? 15.82 12 4.758 1 96.06 36 THR B CA 1
ATOM 1494 C C . THR B 1 36 ? 14.32 12.266 4.793 1 96.06 36 THR B C 1
ATOM 1496 O O . THR B 1 36 ? 13.578 11.602 5.52 1 96.06 36 THR B O 1
ATOM 1499 N N . ALA B 1 37 ? 13.898 13.234 4.031 1 98 37 ALA B N 1
ATOM 1500 C CA . ALA B 1 37 ? 12.477 13.547 3.914 1 98 37 ALA B CA 1
ATOM 1501 C C . ALA B 1 37 ? 11.688 12.344 3.416 1 98 37 ALA B C 1
ATOM 1503 O O . ALA B 1 37 ? 10.586 12.07 3.9 1 98 37 ALA B O 1
ATOM 1504 N N . ASP B 1 38 ? 12.312 11.602 2.525 1 97 38 ASP B N 1
ATOM 1505 C CA . ASP B 1 38 ? 11.656 10.43 1.944 1 97 38 ASP B CA 1
ATOM 1506 C C . ASP B 1 38 ? 11.359 9.383 3.01 1 97 38 ASP B C 1
ATOM 1508 O O . ASP B 1 38 ? 10.289 8.766 3.006 1 97 38 ASP B O 1
ATOM 1512 N N . LEU B 1 39 ? 12.289 9.164 3.906 1 97.75 39 LEU B N 1
ATOM 1513 C CA . LEU B 1 39 ? 12.109 8.164 4.953 1 97.75 39 LEU B CA 1
ATOM 1514 C C . LEU B 1 39 ? 10.945 8.539 5.863 1 97.75 39 LEU B C 1
ATOM 1516 O O . LEU B 1 39 ? 10.102 7.691 6.18 1 97.75 39 LEU B O 1
ATOM 1520 N N . TYR B 1 40 ? 10.883 9.781 6.227 1 98.38 40 TYR B N 1
ATOM 1521 C CA . TYR B 1 40 ? 9.789 10.234 7.074 1 98.38 40 TYR B CA 1
ATOM 1522 C C . TYR B 1 40 ? 8.461 10.18 6.328 1 98.38 40 TYR B C 1
ATOM 1524 O O . TYR B 1 40 ? 7.441 9.773 6.891 1 98.38 40 TYR B O 1
ATOM 1532 N N . ALA B 1 41 ? 8.477 10.617 5.066 1 98.62 41 ALA B N 1
ATOM 1533 C CA . ALA B 1 41 ? 7.246 10.586 4.277 1 98.62 41 ALA B CA 1
ATOM 1534 C C . ALA B 1 41 ? 6.727 9.164 4.117 1 98.62 41 ALA B C 1
ATOM 1536 O O . ALA B 1 41 ? 5.52 8.922 4.223 1 98.62 41 ALA B O 1
ATOM 1537 N N . ASP B 1 42 ? 7.652 8.227 3.898 1 98.38 42 ASP B N 1
ATOM 1538 C CA . ASP B 1 42 ? 7.266 6.832 3.713 1 98.38 42 ASP B CA 1
ATOM 1539 C C . ASP B 1 42 ? 6.773 6.219 5.023 1 98.38 42 ASP B C 1
ATOM 1541 O O . ASP B 1 42 ? 5.805 5.457 5.031 1 98.38 42 ASP B O 1
ATOM 1545 N N . ARG B 1 43 ? 7.391 6.543 6.117 1 98.62 43 ARG B N 1
ATOM 1546 C CA . ARG B 1 43 ? 6.906 6.047 7.398 1 98.62 43 ARG B CA 1
ATOM 1547 C C . ARG B 1 43 ? 5.543 6.645 7.738 1 98.62 43 ARG B C 1
ATOM 1549 O O . ARG B 1 43 ? 4.703 5.977 8.344 1 98.62 43 ARG B O 1
ATOM 1556 N N . ALA B 1 44 ? 5.352 7.934 7.348 1 98.88 44 ALA B N 1
ATOM 1557 C CA . ALA B 1 44 ? 4.035 8.539 7.527 1 98.88 44 ALA B CA 1
ATOM 1558 C C . ALA B 1 44 ? 2.957 7.73 6.812 1 98.88 44 ALA B C 1
ATOM 1560 O O . ALA B 1 44 ? 1.879 7.5 7.367 1 98.88 44 ALA B O 1
ATOM 1561 N N . GLN B 1 45 ? 3.26 7.285 5.621 1 98.75 45 GLN B N 1
ATOM 1562 C CA . GLN B 1 45 ? 2.314 6.488 4.848 1 98.75 45 GLN B CA 1
ATOM 1563 C C . GLN B 1 45 ? 2.039 5.148 5.523 1 98.75 45 GLN B C 1
ATOM 1565 O O . GLN B 1 45 ? 0.9 4.676 5.535 1 98.75 45 GLN B O 1
ATOM 1570 N N . ALA B 1 46 ? 3.094 4.535 6.062 1 98.81 46 ALA B N 1
ATOM 1571 C CA . ALA B 1 46 ? 2.912 3.293 6.809 1 98.81 46 ALA B CA 1
ATOM 1572 C C . ALA B 1 46 ? 1.991 3.5 8.008 1 98.81 46 ALA B C 1
ATOM 1574 O O . ALA B 1 46 ? 1.101 2.686 8.258 1 98.81 46 ALA B O 1
ATOM 1575 N N . HIS B 1 47 ? 2.168 4.598 8.703 1 98.88 47 HIS B N 1
ATOM 1576 C CA . HIS B 1 47 ? 1.333 4.922 9.852 1 98.88 47 HIS B CA 1
ATOM 1577 C C . HIS B 1 47 ? -0.115 5.152 9.438 1 98.88 47 HIS B C 1
ATOM 1579 O O . HIS B 1 47 ? -1.041 4.773 10.156 1 98.88 47 HIS B O 1
ATOM 1585 N N . ILE B 1 48 ? -0.322 5.77 8.297 1 98.75 48 ILE B N 1
ATOM 1586 C CA . ILE B 1 48 ? -1.677 5.98 7.801 1 98.75 48 ILE B CA 1
ATOM 1587 C C . ILE B 1 48 ? -2.352 4.633 7.559 1 98.75 48 ILE B C 1
ATOM 1589 O O . ILE B 1 48 ? -3.492 4.418 7.973 1 98.75 48 ILE B O 1
ATOM 1593 N N . LYS B 1 49 ? -1.607 3.742 6.93 1 98.44 49 LYS B N 1
ATOM 1594 C CA . LYS B 1 49 ? -2.156 2.42 6.641 1 98.44 49 LYS B CA 1
ATOM 1595 C C . LYS B 1 49 ? -2.461 1.658 7.93 1 98.44 49 LYS B C 1
ATOM 1597 O O . LYS B 1 49 ? -3.375 0.832 7.969 1 98.44 49 LYS B O 1
ATOM 1602 N N . LEU B 1 50 ? -1.761 2.004 9.039 1 98.38 50 LEU B N 1
ATOM 1603 C CA . LEU B 1 50 ? -1.934 1.343 10.328 1 98.38 50 LEU B CA 1
ATOM 1604 C C . LEU B 1 50 ? -3.014 2.033 11.148 1 98.38 50 LEU B C 1
ATOM 1606 O O . LEU B 1 50 ? -3.398 1.542 12.211 1 98.38 50 LEU B O 1
ATOM 1610 N N . GLY B 1 51 ? -3.396 3.229 10.742 1 98.56 51 GLY B N 1
ATOM 1611 C CA . GLY B 1 51 ? -4.363 4.004 11.508 1 98.56 51 GLY B CA 1
ATOM 1612 C C . GLY B 1 51 ? -3.727 4.848 12.594 1 98.56 51 GLY B C 1
ATOM 1613 O O . GLY B 1 51 ? -4.422 5.359 13.477 1 98.56 51 GLY B O 1
ATOM 1614 N N . ASN B 1 52 ? -2.484 4.922 12.562 1 98.69 52 ASN B N 1
ATOM 1615 C CA . ASN B 1 52 ? -1.747 5.785 13.484 1 98.69 52 ASN B CA 1
ATOM 1616 C C . ASN B 1 52 ? -1.623 7.207 12.938 1 98.69 52 ASN B C 1
ATOM 1618 O O . ASN B 1 52 ? -0.531 7.645 12.57 1 98.69 52 ASN B O 1
ATOM 1622 N N . TYR B 1 53 ? -2.609 7.949 13 1 98.81 53 TYR B N 1
ATOM 1623 C CA . TYR B 1 53 ? -2.709 9.203 12.258 1 98.81 53 TYR B CA 1
ATOM 1624 C C . TYR B 1 53 ? -1.895 10.297 12.93 1 98.81 53 TYR B C 1
ATOM 1626 O O . TYR B 1 53 ? -1.323 11.156 12.25 1 98.81 53 TYR B O 1
ATOM 1634 N N . THR B 1 54 ? -1.81 10.344 14.219 1 98.81 54 THR B N 1
ATOM 1635 C CA . THR B 1 54 ? -1.007 11.352 14.914 1 98.81 54 THR B CA 1
ATOM 1636 C C . THR B 1 54 ? 0.469 11.203 14.555 1 98.81 54 THR B C 1
ATOM 1638 O O . THR B 1 54 ? 1.146 12.188 14.266 1 98.81 54 THR B O 1
ATOM 1641 N N . GLU B 1 55 ? 0.843 9.961 14.547 1 98.88 55 GLU B N 1
ATOM 1642 C CA . GLU B 1 55 ? 2.223 9.68 14.164 1 98.88 55 GLU B CA 1
ATOM 1643 C C . GLU B 1 55 ? 2.471 10.039 12.703 1 98.88 55 GLU B C 1
ATOM 1645 O O . GLU B 1 55 ? 3.549 10.516 12.352 1 98.88 55 GLU B O 1
ATOM 1650 N N . ALA B 1 56 ? 1.488 9.75 11.914 1 98.94 56 ALA B N 1
ATOM 1651 C CA . ALA B 1 56 ? 1.599 10.07 10.492 1 98.94 56 ALA B CA 1
ATOM 1652 C C . ALA B 1 56 ? 1.777 11.578 10.289 1 98.94 56 ALA B C 1
ATOM 1654 O O . ALA B 1 56 ? 2.625 12 9.5 1 98.94 56 ALA B O 1
ATOM 1655 N N . VAL B 1 57 ? 1.074 12.391 11.039 1 98.88 57 VAL B N 1
ATOM 1656 C CA . VAL B 1 57 ? 1.176 13.844 10.938 1 98.88 57 VAL B CA 1
ATOM 1657 C C . VAL B 1 57 ? 2.562 14.297 11.383 1 98.88 57 VAL B C 1
ATOM 1659 O O . VAL B 1 57 ? 3.186 15.141 10.734 1 98.88 57 VAL B O 1
ATOM 1662 N N . ALA B 1 58 ? 2.99 13.742 12.445 1 98.88 58 ALA B N 1
ATOM 1663 C CA . ALA B 1 58 ? 4.312 14.094 12.961 1 98.88 58 ALA B CA 1
ATOM 1664 C C . ALA B 1 58 ? 5.395 13.805 11.922 1 98.88 58 ALA B C 1
ATOM 1666 O O . ALA B 1 58 ? 6.266 14.648 11.68 1 98.88 58 ALA B O 1
ATOM 1667 N N . ASP B 1 59 ? 5.293 12.664 11.328 1 98.88 59 ASP B N 1
ATOM 1668 C CA . ASP B 1 59 ? 6.27 12.273 10.312 1 98.88 59 ASP B CA 1
ATOM 1669 C C . ASP B 1 59 ? 6.152 13.156 9.07 1 98.88 59 ASP B C 1
ATOM 1671 O O . ASP B 1 59 ? 7.164 13.555 8.492 1 98.88 59 ASP B O 1
ATOM 1675 N N . ALA B 1 60 ? 4.957 13.43 8.656 1 98.88 60 ALA B N 1
ATOM 1676 C CA . ALA B 1 60 ? 4.754 14.305 7.512 1 98.88 60 ALA B CA 1
ATOM 1677 C C . ALA B 1 60 ? 5.348 15.688 7.766 1 98.88 60 ALA B C 1
ATOM 1679 O O . ALA B 1 60 ? 5.992 16.266 6.891 1 98.88 60 ALA B O 1
ATOM 1680 N N . ASN B 1 61 ? 5.168 16.141 8.961 1 98.88 61 ASN B N 1
ATOM 1681 C CA . ASN B 1 61 ? 5.734 17.438 9.32 1 98.88 61 ASN B CA 1
ATOM 1682 C C . ASN B 1 61 ? 7.258 17.406 9.266 1 98.88 61 ASN B C 1
ATOM 1684 O O . ASN B 1 61 ? 7.883 18.359 8.797 1 98.88 61 ASN B O 1
ATOM 1688 N N . LYS B 1 62 ? 7.785 16.312 9.773 1 98.69 62 LYS B N 1
ATOM 1689 C CA . LYS B 1 62 ? 9.234 16.188 9.703 1 98.69 62 LYS B CA 1
ATOM 1690 C C . LYS B 1 62 ? 9.727 16.172 8.258 1 98.69 62 LYS B C 1
ATOM 1692 O O . LYS B 1 62 ? 10.734 16.812 7.934 1 98.69 62 LYS B O 1
ATOM 1697 N N . ALA B 1 63 ? 9.039 15.492 7.414 1 98.75 63 ALA B N 1
ATOM 1698 C CA . ALA B 1 63 ? 9.398 15.438 5.996 1 98.75 63 ALA B CA 1
ATOM 1699 C C . ALA B 1 63 ? 9.32 16.828 5.359 1 98.75 63 ALA B C 1
ATOM 1701 O O . ALA B 1 63 ? 10.234 17.234 4.637 1 98.75 63 ALA B O 1
ATOM 1702 N N . ILE B 1 64 ? 8.289 17.547 5.676 1 98.62 64 ILE B N 1
ATOM 1703 C CA . ILE B 1 64 ? 8.094 18.891 5.145 1 98.62 64 ILE B CA 1
ATOM 1704 C C . ILE B 1 64 ? 9.211 19.812 5.637 1 98.62 64 ILE B C 1
ATOM 1706 O O . ILE B 1 64 ? 9.688 20.672 4.895 1 98.62 64 ILE B O 1
ATOM 1710 N N . GLY B 1 65 ? 9.523 19.609 6.91 1 98.56 65 GLY B N 1
ATOM 1711 C CA . GLY B 1 65 ? 10.625 20.375 7.465 1 98.56 65 GLY B CA 1
ATOM 1712 C C . GLY B 1 65 ? 11.945 20.141 6.75 1 98.56 65 GLY B C 1
ATOM 1713 O O . GLY B 1 65 ? 12.742 21.062 6.594 1 98.56 65 GLY B O 1
ATOM 1714 N N . LEU B 1 66 ? 12.156 18.984 6.281 1 98 66 LEU B N 1
ATOM 1715 C CA . LEU B 1 66 ? 13.398 18.625 5.598 1 98 66 LEU B CA 1
ATOM 1716 C C . LEU B 1 66 ? 13.336 19 4.125 1 98 66 LEU B C 1
ATOM 1718 O O . LEU B 1 66 ? 14.359 19.344 3.527 1 98 66 LEU B O 1
ATOM 1722 N N . ASP B 1 67 ? 12.156 18.922 3.494 1 98.31 67 ASP B N 1
ATOM 1723 C CA . ASP B 1 67 ? 11.922 19.281 2.1 1 98.31 67 ASP B CA 1
ATOM 1724 C C . ASP B 1 67 ? 10.547 19.938 1.929 1 98.31 67 ASP B C 1
ATOM 1726 O O . ASP B 1 67 ? 9.562 19.266 1.657 1 98.31 67 ASP B O 1
ATOM 1730 N N . PRO B 1 68 ? 10.516 21.188 1.911 1 98.06 68 PRO B N 1
ATOM 1731 C CA . PRO B 1 68 ? 9.25 21.922 1.876 1 98.06 68 PRO B CA 1
ATOM 1732 C C . PRO B 1 68 ? 8.516 21.766 0.542 1 98.06 68 PRO B C 1
ATOM 1734 O O . PRO B 1 68 ? 7.355 22.172 0.422 1 98.06 68 PRO B O 1
ATOM 1737 N N . THR B 1 69 ? 9.125 21.203 -0.445 1 97.69 69 THR B N 1
ATOM 1738 C CA . THR B 1 69 ? 8.484 21.078 -1.748 1 97.69 69 THR B CA 1
ATOM 1739 C C . THR B 1 69 ? 7.941 19.672 -1.961 1 97.69 69 THR B C 1
ATOM 1741 O O . THR B 1 69 ? 7.363 19.375 -3.008 1 97.69 69 THR B O 1
ATOM 1744 N N . MET B 1 70 ? 8.117 18.859 -1.01 1 97.94 70 MET B N 1
ATOM 1745 C CA . MET B 1 70 ? 7.688 17.469 -1.135 1 97.94 70 MET B CA 1
ATOM 1746 C C . MET B 1 70 ? 6.168 17.359 -1.064 1 97.94 70 MET B C 1
ATOM 1748 O O . MET B 1 70 ? 5.605 17.203 0.018 1 97.94 70 MET B O 1
ATOM 1752 N N . HIS B 1 71 ? 5.613 17.297 -2.193 1 97.94 71 HIS B N 1
ATOM 1753 C CA . HIS B 1 71 ? 4.156 17.359 -2.266 1 97.94 71 HIS B CA 1
ATOM 1754 C C . HIS B 1 71 ? 3.52 16.156 -1.594 1 97.94 71 HIS B C 1
ATOM 1756 O O . HIS B 1 71 ? 2.453 16.266 -0.985 1 97.94 71 HIS B O 1
ATOM 1762 N N . LYS B 1 72 ? 4.129 15.031 -1.681 1 97.94 72 LYS B N 1
ATOM 1763 C CA . LYS B 1 72 ? 3.543 13.828 -1.104 1 97.94 72 LYS B CA 1
ATOM 1764 C C . LYS B 1 72 ? 3.465 13.93 0.417 1 97.94 72 LYS B C 1
ATOM 1766 O O . LYS B 1 72 ? 2.574 13.344 1.038 1 97.94 72 LYS B O 1
ATOM 1771 N N . ALA B 1 73 ? 4.402 14.625 1.057 1 98.69 73 ALA B N 1
ATOM 1772 C CA . ALA B 1 73 ? 4.344 14.82 2.504 1 98.69 73 ALA B CA 1
ATOM 1773 C C . ALA B 1 73 ? 3.115 15.633 2.9 1 98.69 73 ALA B C 1
ATOM 1775 O O . ALA B 1 73 ? 2.453 15.32 3.893 1 98.69 73 ALA B O 1
ATOM 1776 N N . TYR B 1 74 ? 2.785 16.594 2.078 1 98.69 74 TYR B N 1
ATOM 1777 C CA . TYR B 1 74 ? 1.579 17.391 2.312 1 98.69 74 TYR B CA 1
ATOM 1778 C C . TYR B 1 74 ? 0.328 16.531 2.123 1 98.69 74 TYR B C 1
ATOM 1780 O O . TYR B 1 74 ? -0.636 16.656 2.883 1 98.69 74 TYR B O 1
ATOM 1788 N N . TYR B 1 75 ? 0.41 15.719 1.151 1 98.69 75 TYR B N 1
ATOM 1789 C CA . TYR B 1 75 ? -0.703 14.812 0.88 1 98.69 75 TYR B CA 1
ATOM 1790 C C . TYR B 1 75 ? -0.952 13.883 2.062 1 98.69 75 TYR B C 1
ATOM 1792 O O . TYR B 1 75 ? -2.094 13.719 2.496 1 98.69 75 TYR B O 1
ATOM 1800 N N . ARG B 1 76 ? 0.038 13.305 2.557 1 98.81 76 ARG B N 1
ATOM 1801 C CA . ARG B 1 76 ? -0.057 12.367 3.666 1 98.81 76 ARG B CA 1
ATOM 1802 C C . ARG B 1 76 ? -0.497 13.07 4.945 1 98.81 76 ARG B C 1
ATOM 1804 O O . ARG B 1 76 ? -1.279 12.523 5.727 1 98.81 76 ARG B O 1
ATOM 1811 N N . LYS B 1 77 ? 0.002 14.328 5.16 1 98.81 77 LYS B N 1
ATOM 1812 C CA . LYS B 1 77 ? -0.478 15.117 6.285 1 98.81 77 LYS B CA 1
ATOM 1813 C C . LYS B 1 77 ? -1.979 15.375 6.18 1 98.81 77 LYS B C 1
ATOM 1815 O O . LYS B 1 77 ? -2.713 15.203 7.156 1 98.81 77 LYS B O 1
ATOM 1820 N N . GLY B 1 78 ? -2.354 15.805 4.992 1 98.69 78 GLY B N 1
ATOM 1821 C CA . GLY B 1 78 ? -3.77 16.062 4.766 1 98.69 78 GLY B CA 1
ATOM 1822 C C . GLY B 1 78 ? -4.633 14.828 4.98 1 98.69 78 GLY B C 1
ATOM 1823 O O . GLY B 1 78 ? -5.66 14.898 5.656 1 98.69 78 GLY B O 1
ATOM 1824 N N . ALA B 1 79 ? -4.207 13.711 4.469 1 98.44 79 ALA B N 1
ATOM 1825 C CA . ALA B 1 79 ? -4.945 12.461 4.609 1 98.44 79 ALA B CA 1
ATOM 1826 C C . ALA B 1 79 ? -5.082 12.062 6.078 1 98.44 79 ALA B C 1
ATOM 1828 O O . ALA B 1 79 ? -6.16 11.656 6.52 1 98.44 79 ALA B O 1
ATOM 1829 N N . ALA B 1 80 ? -3.998 12.164 6.82 1 98.75 80 ALA B N 1
ATOM 1830 C CA . ALA B 1 80 ? -4.008 11.828 8.242 1 98.75 80 ALA B CA 1
ATOM 1831 C C . ALA B 1 80 ? -4.926 12.766 9.023 1 98.75 80 ALA B C 1
ATOM 1833 O O . ALA B 1 80 ? -5.699 12.32 9.875 1 98.75 80 ALA B O 1
ATOM 1834 N N . CYS B 1 81 ? -4.914 14.047 8.688 1 98.62 81 CYS B N 1
ATOM 1835 C CA . CYS B 1 81 ? -5.719 15.047 9.383 1 98.62 81 CYS B CA 1
ATOM 1836 C C . CYS B 1 81 ? -7.203 14.828 9.117 1 98.62 81 CYS B C 1
ATOM 1838 O O . CYS B 1 81 ? -8.039 15.062 10 1 98.62 81 CYS B O 1
ATOM 1840 N N . ILE B 1 82 ? -7.555 14.422 7.949 1 98 82 ILE B N 1
ATOM 1841 C CA . ILE B 1 82 ? -8.953 14.117 7.641 1 98 82 ILE B CA 1
ATOM 1842 C C . ILE B 1 82 ? -9.461 13.016 8.562 1 98 82 ILE B C 1
ATOM 1844 O O . ILE B 1 82 ? -10.555 13.117 9.125 1 98 82 ILE B O 1
ATOM 1848 N N . LYS B 1 83 ? -8.617 12.055 8.766 1 98 83 LYS B N 1
ATOM 1849 C CA . LYS B 1 83 ? -9.016 10.938 9.617 1 98 83 LYS B CA 1
ATOM 1850 C C . LYS B 1 83 ? -9.062 11.352 11.086 1 98 83 LYS B C 1
ATOM 1852 O O . LYS B 1 83 ? -9.805 10.758 11.875 1 98 83 LYS B O 1
ATOM 1857 N N . LEU B 1 84 ? -8.328 12.359 11.453 1 98.06 84 LEU B N 1
ATOM 1858 C CA . LEU B 1 84 ? -8.352 12.922 12.797 1 98.06 84 LEU B CA 1
ATOM 1859 C C . LEU B 1 84 ? -9.477 13.945 12.938 1 98.06 84 LEU B C 1
ATOM 1861 O O . LEU B 1 84 ? -9.641 14.555 14 1 98.06 84 LEU B O 1
ATOM 1865 N N . GLU B 1 85 ? -10.156 14.203 11.852 1 96.88 85 GLU B N 1
ATOM 1866 C CA . GLU B 1 85 ? -11.258 15.156 11.773 1 96.88 85 GLU B CA 1
ATOM 1867 C C . GLU B 1 85 ? -10.766 16.578 11.984 1 96.88 85 GLU B C 1
ATOM 1869 O O . GLU B 1 85 ? -11.477 17.422 12.547 1 96.88 85 GLU B O 1
ATOM 1874 N N . GLU B 1 86 ? -9.594 16.766 11.703 1 97.31 86 GLU B N 1
ATOM 1875 C CA . GLU B 1 86 ? -9.016 18.109 11.633 1 97.31 86 GLU B CA 1
ATOM 1876 C C . GLU B 1 86 ? -9.062 18.656 10.211 1 97.31 86 GLU B C 1
ATOM 1878 O O . GLU B 1 86 ? -8.016 18.891 9.602 1 97.31 86 GLU B O 1
ATOM 1883 N N . TYR B 1 87 ? -10.164 19.016 9.766 1 97.25 87 TYR B N 1
ATOM 1884 C CA . TYR B 1 87 ? -10.445 19.25 8.352 1 97.25 87 TYR B CA 1
ATOM 1885 C C . TYR B 1 87 ? -9.797 20.547 7.883 1 97.25 87 TYR B C 1
ATOM 1887 O O . TYR B 1 87 ? -9.305 20.625 6.754 1 97.25 87 TYR B O 1
ATOM 1895 N N . GLN B 1 88 ? -9.773 21.531 8.703 1 96.25 88 GLN B N 1
ATOM 1896 C CA . GLN B 1 88 ? -9.172 22.797 8.305 1 96.25 88 GLN B CA 1
ATOM 1897 C C . GLN B 1 88 ? -7.664 22.656 8.117 1 96.25 88 GLN B C 1
ATOM 1899 O O . GLN B 1 88 ? -7.102 23.172 7.145 1 96.25 88 GLN B O 1
ATOM 1904 N N . THR B 1 89 ? -7.109 21.984 9.062 1 98.06 89 THR B N 1
ATOM 1905 C CA . THR B 1 89 ? -5.68 21.719 8.953 1 98.06 89 THR B CA 1
ATOM 1906 C C . THR B 1 89 ? -5.387 20.875 7.715 1 98.06 89 THR B C 1
ATOM 1908 O O . THR B 1 89 ? -4.406 21.125 7.008 1 98.06 89 THR B O 1
ATOM 1911 N N . ALA B 1 90 ? -6.199 19.922 7.488 1 98.56 90 ALA B N 1
ATOM 1912 C CA . ALA B 1 90 ? -6.07 19.078 6.309 1 98.56 90 ALA B CA 1
ATOM 1913 C C . ALA B 1 90 ? -6.141 19.906 5.027 1 98.56 90 ALA B C 1
ATOM 1915 O O . ALA B 1 90 ? -5.289 19.766 4.148 1 98.56 90 ALA B O 1
ATOM 1916 N N . LYS B 1 91 ? -7.125 20.719 5 1 97.75 91 LYS B N 1
ATOM 1917 C CA . LYS B 1 91 ? -7.336 21.547 3.814 1 97.75 91 LYS B CA 1
ATOM 1918 C C . LYS B 1 91 ? -6.129 22.453 3.553 1 97.75 91 LYS B C 1
ATOM 1920 O O . LYS B 1 91 ? -5.68 22.578 2.414 1 97.75 91 LYS B O 1
ATOM 1925 N N . ALA B 1 92 ? -5.637 23.078 4.578 1 98.12 92 ALA B N 1
ATOM 1926 C CA . ALA B 1 92 ? -4.473 23.953 4.453 1 98.12 92 ALA B CA 1
ATOM 1927 C C . ALA B 1 92 ? -3.27 23.188 3.908 1 98.12 92 ALA B C 1
ATOM 1929 O O . ALA B 1 92 ? -2.578 23.672 3.006 1 98.12 92 ALA B O 1
ATOM 1930 N N . ALA B 1 93 ? -3.045 22.047 4.43 1 98.44 93 ALA B N 1
ATOM 1931 C CA . ALA B 1 93 ? -1.927 21.219 3.984 1 98.44 93 ALA B CA 1
ATOM 1932 C C . ALA B 1 93 ? -2.105 20.781 2.529 1 98.44 93 ALA B C 1
ATOM 1934 O O . ALA B 1 93 ? -1.163 20.859 1.736 1 98.44 93 ALA B O 1
ATOM 1935 N N . LEU B 1 94 ? -3.291 20.391 2.186 1 98.44 94 LEU B N 1
ATOM 1936 C CA . LEU B 1 94 ? -3.576 19.891 0.847 1 98.44 94 LEU B CA 1
ATOM 1937 C C . LEU B 1 94 ? -3.502 21.016 -0.183 1 98.44 94 LEU B C 1
ATOM 1939 O O . LEU B 1 94 ? -3.029 20.797 -1.303 1 98.44 94 LEU B O 1
ATOM 1943 N N . GLU B 1 95 ? -3.936 22.125 0.218 1 97.94 95 GLU B N 1
ATOM 1944 C CA . GLU B 1 95 ? -3.834 23.266 -0.682 1 97.94 95 GLU B CA 1
ATOM 1945 C C . GLU B 1 95 ? -2.377 23.625 -0.961 1 97.94 95 GLU B C 1
ATOM 1947 O O . GLU B 1 95 ? -1.994 23.844 -2.113 1 97.94 95 GLU B O 1
ATOM 1952 N N . LEU B 1 96 ? -1.662 23.672 0.057 1 97.88 96 LEU B N 1
ATOM 1953 C CA . LEU B 1 96 ? -0.244 23.969 -0.111 1 97.88 96 LEU B CA 1
ATOM 1954 C C . LEU B 1 96 ? 0.444 22.875 -0.934 1 97.88 96 LEU B C 1
ATOM 1956 O O . LEU B 1 96 ? 1.203 23.188 -1.857 1 97.88 96 LEU B O 1
ATOM 1960 N N . GLY B 1 97 ? 0.222 21.656 -0.613 1 97.94 97 GLY B N 1
ATOM 1961 C CA . GLY B 1 97 ? 0.806 20.547 -1.353 1 97.94 97 GLY B CA 1
ATOM 1962 C C . GLY B 1 97 ? 0.43 20.547 -2.822 1 97.94 97 GLY B C 1
ATOM 1963 O O . GLY B 1 97 ? 1.262 20.25 -3.682 1 97.94 97 GLY B O 1
ATOM 1964 N N . SER B 1 98 ? -0.824 20.844 -3.113 1 97.25 98 SER B N 1
ATOM 1965 C CA . SER B 1 98 ? -1.317 20.875 -4.484 1 97.25 98 SER B CA 1
ATOM 1966 C C . SER B 1 98 ? -0.563 21.891 -5.32 1 97.25 98 SER B C 1
ATOM 1968 O O . SER B 1 98 ? -0.398 21.719 -6.531 1 97.25 98 SER B O 1
ATOM 1970 N N . SER B 1 99 ? -0.128 22.922 -4.699 1 97.31 99 SER B N 1
ATOM 1971 C CA . SER B 1 99 ? 0.611 23.969 -5.406 1 97.31 99 SER B CA 1
ATOM 1972 C C . SER B 1 99 ? 1.953 23.453 -5.91 1 97.31 99 SER B C 1
ATOM 1974 O O . SER B 1 99 ? 2.498 23.969 -6.887 1 97.31 99 SER B O 1
ATOM 1976 N N . TYR B 1 100 ? 2.49 22.422 -5.227 1 97 100 TYR B N 1
ATOM 1977 C CA . TYR B 1 100 ? 3.754 21.812 -5.633 1 97 100 TYR B CA 1
ATOM 1978 C C . TYR B 1 100 ? 3.52 20.672 -6.605 1 97 100 TYR B C 1
ATOM 1980 O O . TYR B 1 100 ? 4.469 20.125 -7.172 1 97 100 TYR B O 1
ATOM 1988 N N . ALA B 1 101 ? 2.225 20.328 -6.801 1 95.44 101 ALA B N 1
ATOM 1989 C CA . ALA B 1 101 ? 1.862 19.219 -7.68 1 95.44 101 ALA B CA 1
ATOM 1990 C C . ALA B 1 101 ? 0.588 19.531 -8.461 1 95.44 101 ALA B C 1
ATOM 1992 O O . ALA B 1 101 ? -0.406 18.812 -8.352 1 95.44 101 ALA B O 1
ATOM 1993 N N . PRO B 1 102 ? 0.487 20.516 -9.273 1 92.19 102 PRO B N 1
ATOM 1994 C CA . PRO B 1 102 ? -0.725 20.984 -9.945 1 92.19 102 PRO B CA 1
ATOM 1995 C C . PRO B 1 102 ? -1.385 19.891 -10.797 1 92.19 102 PRO B C 1
ATOM 1997 O O . PRO B 1 102 ? -2.602 19.922 -10.992 1 92.19 102 PRO B O 1
ATOM 2000 N N . GLY B 1 103 ? -0.812 18.844 -11.133 1 90.19 103 GLY B N 1
ATOM 2001 C CA . GLY B 1 103 ? -1.402 17.812 -11.984 1 90.19 103 GLY B CA 1
ATOM 2002 C C . GLY B 1 103 ? -1.778 16.547 -11.227 1 90.19 103 GLY B C 1
ATOM 2003 O O . GLY B 1 103 ? -2.301 15.602 -11.812 1 90.19 103 GLY B O 1
ATOM 2004 N N . ASP B 1 104 ? -1.657 16.641 -10.031 1 92.75 104 ASP B N 1
ATOM 2005 C CA . ASP B 1 104 ? -1.974 15.477 -9.211 1 92.75 104 ASP B CA 1
ATOM 2006 C C . ASP B 1 104 ? -3.422 15.516 -8.734 1 92.75 104 ASP B C 1
ATOM 2008 O O . ASP B 1 104 ? -3.74 16.203 -7.762 1 92.75 104 ASP B O 1
ATOM 2012 N N . SER B 1 105 ? -4.238 14.719 -9.414 1 93.75 105 SER B N 1
ATOM 2013 C CA . SER B 1 105 ? -5.68 14.742 -9.188 1 93.75 105 SER B CA 1
ATOM 2014 C C . SER B 1 105 ? -6.027 14.203 -7.805 1 93.75 105 SER B C 1
ATOM 2016 O O . SER B 1 105 ? -7.145 14.406 -7.32 1 93.75 105 SER B O 1
ATOM 2018 N N . ARG B 1 106 ? -5.137 13.586 -7.125 1 94.25 106 ARG B N 1
ATOM 2019 C CA . ARG B 1 106 ? -5.387 13.062 -5.785 1 94.25 106 ARG B CA 1
ATOM 2020 C C . ARG B 1 106 ? -5.637 14.195 -4.793 1 94.25 106 ARG B C 1
ATOM 2022 O O . ARG B 1 106 ? -6.438 14.055 -3.869 1 94.25 106 ARG B O 1
ATOM 2029 N N . PHE B 1 107 ? -4.941 15.25 -5.023 1 97 107 PHE B N 1
ATOM 2030 C CA . PHE B 1 107 ? -5.145 16.406 -4.168 1 97 107 PHE B CA 1
ATOM 2031 C C . PHE B 1 107 ? -6.559 16.953 -4.328 1 97 107 PHE B C 1
ATOM 2033 O O . PHE B 1 107 ? -7.215 17.297 -3.338 1 97 107 PHE B O 1
ATOM 2040 N N . THR B 1 108 ? -6.969 17 -5.52 1 95.81 108 THR B N 1
ATOM 2041 C CA . THR B 1 108 ? -8.312 17.516 -5.785 1 95.81 108 THR B CA 1
ATOM 2042 C C . THR B 1 108 ? -9.367 16.641 -5.102 1 95.81 108 THR B C 1
ATOM 2044 O O . THR B 1 108 ? -10.312 17.156 -4.508 1 95.81 108 THR B O 1
ATOM 2047 N N . ARG B 1 109 ? -9.148 15.422 -5.133 1 95.5 109 ARG B N 1
ATOM 2048 C CA . ARG B 1 109 ? -10.094 14.484 -4.531 1 95.5 109 ARG B CA 1
ATOM 2049 C C . ARG B 1 109 ? -10.141 14.648 -3.018 1 95.5 109 ARG B C 1
ATOM 2051 O O . ARG B 1 109 ? -11.219 14.695 -2.426 1 95.5 109 ARG B O 1
ATOM 2058 N N . LEU B 1 110 ? -9.047 14.758 -2.406 1 96.44 110 LEU B N 1
ATOM 2059 C CA . LEU B 1 110 ? -9 14.875 -0.953 1 96.44 110 LEU B CA 1
ATOM 2060 C C . LEU B 1 110 ? -9.531 16.234 -0.505 1 96.44 110 LEU B C 1
ATOM 2062 O O . LEU B 1 110 ? -10.164 16.344 0.551 1 96.44 110 LEU B O 1
ATOM 2066 N N . LEU B 1 111 ? -9.227 17.203 -1.335 1 97.31 111 LEU B N 1
ATOM 2067 C CA . LEU B 1 111 ? -9.758 18.531 -1.021 1 97.31 111 LEU B CA 1
ATOM 2068 C C . LEU B 1 111 ? -11.281 18.547 -1.066 1 97.31 111 LEU B C 1
ATOM 2070 O O . LEU B 1 111 ? -11.93 19.156 -0.222 1 97.31 111 LEU B O 1
ATOM 2074 N N . LYS B 1 112 ? -11.758 17.844 -2.004 1 96.56 112 LYS B N 1
ATOM 2075 C CA . LYS B 1 112 ? -13.211 17.734 -2.096 1 96.56 112 LYS B CA 1
ATOM 2076 C C . LYS B 1 112 ? -13.789 17.016 -0.872 1 96.56 112 LYS B C 1
ATOM 2078 O O . LYS B 1 112 ? -14.805 17.453 -0.324 1 96.56 112 LYS B O 1
ATOM 2083 N N . GLU B 1 113 ? -13.141 15.992 -0.517 1 95.5 113 GLU B N 1
ATOM 2084 C CA . GLU B 1 113 ? -13.562 15.281 0.683 1 95.5 113 GLU B CA 1
ATOM 2085 C C . GLU B 1 113 ? -13.516 16.188 1.911 1 95.5 113 GLU B C 1
ATOM 2087 O O . GLU B 1 113 ? -14.438 16.156 2.734 1 95.5 113 GLU B O 1
ATOM 2092 N N . CYS B 1 114 ? -12.484 16.875 2.023 1 95.5 114 CYS B N 1
ATOM 2093 C CA . CYS B 1 114 ? -12.336 17.797 3.141 1 95.5 114 CYS B CA 1
ATOM 2094 C C . CYS B 1 114 ? -13.461 18.828 3.15 1 95.5 114 CYS B C 1
ATOM 2096 O O . CYS B 1 114 ? -14.062 19.078 4.195 1 95.5 114 CYS B O 1
ATOM 2098 N N . ASP B 1 115 ? -13.766 19.312 2.045 1 95.12 115 ASP B N 1
ATOM 2099 C CA . ASP B 1 115 ? -14.812 20.328 1.924 1 95.12 115 ASP B CA 1
ATOM 2100 C C . ASP B 1 115 ? -16.172 19.75 2.293 1 95.12 115 ASP B C 1
ATOM 2102 O O . ASP B 1 115 ? -16.984 20.422 2.945 1 95.12 115 ASP B O 1
ATOM 2106 N N . GLU B 1 116 ? -16.391 18.609 1.931 1 94.81 116 GLU B N 1
ATOM 2107 C CA . GLU B 1 116 ? -17.656 17.938 2.26 1 94.81 116 GLU B CA 1
ATOM 2108 C C . GLU B 1 116 ? -17.781 17.703 3.764 1 94.81 116 GLU B C 1
ATOM 2110 O O . GLU B 1 116 ? -18.859 17.891 4.336 1 94.81 116 GLU B O 1
ATOM 2115 N N . CYS B 1 117 ? -16.75 17.391 4.312 1 94.19 117 CYS B N 1
ATOM 2116 C CA . CYS B 1 117 ? -16.75 17.141 5.75 1 94.19 117 CYS B CA 1
ATOM 2117 C C . CYS B 1 117 ? -16.922 18.438 6.535 1 94.19 117 CYS B C 1
ATOM 2119 O O . CYS B 1 117 ? -17.625 18.469 7.543 1 94.19 117 CYS B O 1
ATOM 2121 N N . ILE B 1 118 ? -16.344 19.406 6.047 1 92.88 118 ILE B N 1
ATOM 2122 C CA . ILE B 1 118 ? -16.484 20.719 6.684 1 92.88 118 ILE B CA 1
ATOM 2123 C C . ILE B 1 118 ? -17.922 21.203 6.574 1 92.88 118 ILE B C 1
ATOM 2125 O O . ILE B 1 118 ? -18.484 21.719 7.543 1 92.88 118 ILE B O 1
ATOM 2129 N N . ALA B 1 119 ? -18.5 20.906 5.465 1 91.19 119 ALA B N 1
ATOM 2130 C CA . ALA B 1 119 ? -19.875 21.297 5.234 1 91.19 119 ALA B CA 1
ATOM 2131 C C . ALA B 1 119 ? -20.844 20.5 6.117 1 91.19 119 ALA B C 1
ATOM 2133 O O . ALA B 1 119 ? -21.797 21.062 6.664 1 91.19 119 ALA B O 1
ATOM 2134 N N . GLU B 1 120 ? -20.547 19.328 6.281 1 89.06 120 GLU B N 1
ATOM 2135 C CA . GLU B 1 120 ? -21.391 18.469 7.117 1 89.06 120 GLU B CA 1
ATOM 2136 C C . GLU B 1 120 ? -21.266 18.859 8.586 1 89.06 120 GLU B C 1
ATOM 2138 O O . GLU B 1 120 ? -22.25 18.828 9.328 1 89.06 120 GLU B O 1
ATOM 2143 N N . GLU B 1 121 ? -20.188 19.109 9.008 1 84.31 121 GLU B N 1
ATOM 2144 C CA . GLU B 1 121 ? -20 19.531 10.391 1 84.31 121 GLU B CA 1
ATOM 2145 C C . GLU B 1 121 ? -20.719 20.859 10.656 1 84.31 121 GLU B C 1
ATOM 2147 O O . GLU B 1 121 ? -21.234 21.078 11.758 1 84.31 121 GLU B O 1
ATOM 2152 N N . SER B 1 122 ? -20.719 21.625 9.672 1 80.12 122 SER B N 1
ATOM 2153 C CA . SER B 1 122 ? -21.391 22.906 9.812 1 80.12 122 SER B CA 1
ATOM 2154 C C . SER B 1 122 ? -22.906 22.75 9.797 1 80.12 122 SER B C 1
ATOM 2156 O O . SER B 1 122 ? -23.625 23.516 10.422 1 80.12 122 SER B O 1
ATOM 2158 N N . SER B 1 123 ? -23.328 21.672 9.102 1 79.19 123 SER B N 1
ATOM 2159 C CA . SER B 1 123 ? -24.766 21.422 9.055 1 79.19 123 SER B CA 1
ATOM 2160 C C . SER B 1 123 ? -25.25 20.75 10.336 1 79.19 123 SER B C 1
ATOM 2162 O O . SER B 1 123 ? -26.406 20.906 10.727 1 79.19 123 SER B O 1
ATOM 2164 N N . GLN B 1 124 ? -24.5 19.859 10.977 1 63.69 124 GLN B N 1
ATOM 2165 C CA . GLN B 1 124 ? -24.875 19.188 12.219 1 63.69 124 GLN B CA 1
ATOM 2166 C C . GLN B 1 124 ? -24.594 20.094 13.422 1 63.69 124 GLN B C 1
ATOM 2168 O O . GLN B 1 124 ? -25.031 19.781 14.539 1 63.69 124 GLN B O 1
ATOM 2173 N N . ALA B 1 125 ? -23.891 21.016 13.461 1 57.03 125 ALA B N 1
ATOM 2174 C CA . ALA B 1 125 ? -23.719 21.922 14.594 1 57.03 125 ALA B CA 1
ATOM 2175 C C . ALA B 1 125 ? -25.062 22.547 14.992 1 57.03 125 ALA B C 1
ATOM 2177 O O . ALA B 1 125 ? -25.75 23.141 14.164 1 57.03 125 ALA B O 1
ATOM 2178 N N . PRO B 1 126 ? -25.781 21.953 16.016 1 51.25 126 PRO B N 1
ATOM 2179 C CA . PRO B 1 126 ? -27.016 22.578 16.484 1 51.25 126 PRO B CA 1
ATOM 2180 C C . PRO B 1 126 ? -26.953 24.109 16.438 1 51.25 126 PRO B C 1
ATOM 2182 O O . PRO B 1 126 ? -25.875 24.688 16.562 1 51.25 126 PRO B O 1
ATOM 2185 N N . ALA B 1 127 ? -27.984 24.844 15.898 1 45.5 127 ALA B N 1
ATOM 2186 C CA . ALA B 1 127 ? -28.422 26.172 16.281 1 45.5 127 ALA B CA 1
ATOM 2187 C C . ALA B 1 127 ? -28.297 26.391 17.781 1 45.5 127 ALA B C 1
ATOM 2189 O O . ALA B 1 127 ? -28.859 25.625 18.578 1 45.5 127 ALA B O 1
ATOM 2190 N N . LYS B 1 128 ? -27.328 26.641 18.516 1 42.59 128 LYS B N 1
ATOM 2191 C CA . LYS B 1 128 ? -27.672 27.375 19.719 1 42.59 128 LYS B CA 1
ATOM 2192 C C . LYS B 1 128 ? -29.031 28.047 19.594 1 42.59 128 LYS B C 1
ATOM 2194 O O . LYS B 1 128 ? -29.25 28.859 18.688 1 42.59 128 LYS B O 1
ATOM 2199 N N . ASN B 1 129 ? -30.172 27.453 19.812 1 41.16 129 ASN B N 1
ATOM 2200 C CA . ASN B 1 129 ? -31.391 28.016 20.391 1 41.16 129 ASN B CA 1
ATOM 2201 C C . ASN B 1 129 ? -31.094 29.25 21.234 1 41.16 129 ASN B C 1
ATOM 2203 O O . ASN B 1 129 ? -30.891 29.125 22.453 1 41.16 129 ASN B O 1
ATOM 2207 N N . VAL B 1 130 ? -30.156 30.031 20.984 1 39.59 130 VAL B N 1
ATOM 2208 C CA . VAL B 1 130 ? -30.25 31.391 21.5 1 39.59 130 VAL B CA 1
ATOM 2209 C C . VAL B 1 130 ? -31.703 31.875 21.359 1 39.59 130 VAL B C 1
ATOM 2211 O O . VAL B 1 130 ? -32.094 32.375 20.297 1 39.59 130 VAL B O 1
ATOM 2214 N N . GLU B 1 131 ? -32.625 31 21.625 1 41.44 131 GLU B N 1
ATOM 2215 C CA . GLU B 1 131 ? -33.875 31.594 22.094 1 41.44 131 GLU B CA 1
ATOM 2216 C C . GLU B 1 131 ? -33.625 32.906 22.844 1 41.44 131 GLU B C 1
ATOM 2218 O O . GLU B 1 131 ? -32.938 32.906 23.875 1 41.44 131 GLU B O 1
ATOM 2223 N N . ALA B 1 132 ? -33.438 33.906 22.078 1 41.97 132 ALA B N 1
ATOM 2224 C CA . ALA B 1 132 ? -33.531 35.25 22.641 1 41.97 132 ALA B CA 1
ATOM 2225 C C . ALA B 1 132 ? -34.469 35.281 23.859 1 41.97 132 ALA B C 1
ATOM 2227 O O . ALA B 1 132 ? -35.594 34.781 23.812 1 41.97 132 ALA B O 1
ATOM 2228 N N . PRO B 1 133 ? -33.906 35.188 25.094 1 43.31 133 PRO B N 1
ATOM 2229 C CA . PRO B 1 133 ? -34.844 35.375 26.188 1 43.31 133 PRO B CA 1
ATOM 2230 C C . PRO B 1 133 ? -36 36.312 25.844 1 43.31 133 PRO B C 1
ATOM 2232 O O . PRO B 1 133 ? -35.781 37.375 25.25 1 43.31 133 PRO B O 1
ATOM 2235 N N . VAL B 1 134 ? -37.156 35.875 25.562 1 41.56 134 VAL B N 1
ATOM 2236 C CA . VAL B 1 134 ? -38.312 36.75 25.531 1 41.56 134 VAL B CA 1
ATOM 2237 C C . VAL B 1 134 ? -38.125 37.875 26.547 1 41.56 134 VAL B C 1
ATOM 2239 O O . VAL B 1 134 ? -37.812 37.656 27.719 1 41.56 134 VAL B O 1
ATOM 2242 N N . ALA B 1 135 ? -37.438 39 26.094 1 39.81 135 ALA B N 1
ATOM 2243 C CA . ALA B 1 135 ? -37.438 40.25 26.844 1 39.81 135 ALA B CA 1
ATOM 2244 C C . ALA B 1 135 ? -38.75 40.438 27.641 1 39.81 135 ALA B C 1
ATOM 2246 O O . ALA B 1 135 ? -39.844 40.406 27.062 1 39.81 135 ALA B O 1
ATOM 2247 N N . ALA B 1 136 ? -38.812 39.812 28.828 1 38.72 136 ALA B N 1
ATOM 2248 C CA . ALA B 1 136 ? -39.875 40.25 29.703 1 38.72 136 ALA B CA 1
ATOM 2249 C C . ALA B 1 136 ? -40.062 41.75 29.656 1 38.72 136 ALA B C 1
ATOM 2251 O O . ALA B 1 136 ? -39.156 42.531 29.969 1 38.72 136 ALA B O 1
ATOM 2252 N N . THR B 1 137 ? -40.719 42.375 28.656 1 35.06 137 THR B N 1
ATOM 2253 C CA . THR B 1 137 ? -41.219 43.75 28.688 1 35.06 137 THR B CA 1
ATOM 2254 C C . THR B 1 137 ? -41.75 44.125 30.062 1 35.06 137 THR B C 1
ATOM 2256 O O . THR B 1 137 ? -42.812 43.656 30.469 1 35.06 137 THR B O 1
ATOM 2259 N N . VAL B 1 138 ? -40.781 43.938 31.109 1 32.41 138 VAL B N 1
ATOM 2260 C CA . VAL B 1 138 ? -41.25 44.562 32.344 1 32.41 138 VAL B CA 1
ATOM 2261 C C . VAL B 1 138 ? -41.656 46 32.094 1 32.41 138 VAL B C 1
ATOM 2263 O O . VAL B 1 138 ? -40.812 46.844 31.672 1 32.41 138 VAL B O 1
ATOM 2266 N N . GLU B 1 139 ? -42.719 46.312 31.484 1 32.62 139 GLU B N 1
ATOM 2267 C CA . GLU B 1 139 ? -43.344 47.625 31.469 1 32.62 139 GLU B CA 1
ATOM 2268 C C . GLU B 1 139 ? -43.281 48.281 32.844 1 32.62 139 GLU B C 1
ATOM 2270 O O . GLU B 1 139 ? -44.156 48.062 33.688 1 32.62 139 GLU B O 1
ATOM 2275 N N . ASP B 1 140 ? -42.062 48.062 33.562 1 28.69 140 ASP B N 1
ATOM 2276 C CA . ASP B 1 140 ? -42.188 48.75 34.844 1 28.69 140 ASP B CA 1
ATOM 2277 C C . ASP B 1 140 ? -42.344 50.25 34.625 1 28.69 140 ASP B C 1
ATOM 2279 O O . ASP B 1 140 ? -41.469 50.938 34.094 1 28.69 140 ASP B O 1
ATOM 2283 N N . LYS B 1 141 ? -43.5 50.719 34.312 1 27.8 141 LYS B N 1
ATOM 2284 C CA . LYS B 1 141 ? -43.938 52.094 34.344 1 27.8 141 LYS B CA 1
ATOM 2285 C C . LYS B 1 141 ? -43.438 52.812 35.594 1 27.8 141 LYS B C 1
ATOM 2287 O O . LYS B 1 141 ? -43.875 52.562 36.719 1 27.8 141 LYS B O 1
ATOM 2292 N N . GLU B 1 142 ? -41.938 53.031 35.625 1 25.61 142 GLU B N 1
ATOM 2293 C CA . GLU B 1 142 ? -41.375 53.875 36.688 1 25.61 142 GLU B CA 1
ATOM 2294 C C . GLU B 1 142 ? -42.094 55.188 36.812 1 25.61 142 GLU B C 1
ATOM 2296 O O . GLU B 1 142 ? -42.219 55.938 35.844 1 25.61 142 GLU B O 1
ATOM 2301 N N . ASP B 1 143 ? -42.938 55.281 37.75 1 25.45 143 ASP B N 1
ATOM 2302 C CA . ASP B 1 143 ? -43.594 56.5 38.25 1 25.45 143 ASP B CA 1
ATOM 2303 C C . ASP B 1 143 ? -42.562 57.531 38.719 1 25.45 143 ASP B C 1
ATOM 2305 O O . ASP B 1 143 ? -41.844 57.281 39.688 1 25.45 143 ASP B O 1
ATOM 2309 N N . VAL B 1 144 ? -41.781 58.156 37.844 1 26.31 144 VAL B N 1
ATOM 2310 C CA . VAL B 1 144 ? -40.875 59.281 37.969 1 26.31 144 VAL B CA 1
ATOM 2311 C C . VAL B 1 144 ? -41.438 60.281 39 1 26.31 144 VAL B C 1
ATOM 2313 O O . VAL B 1 144 ? -42.344 61.031 38.719 1 26.31 144 VAL B O 1
ATOM 2316 N N . ALA B 1 145 ? -41.469 59.719 40.25 1 23.2 145 ALA B N 1
ATOM 2317 C CA . ALA B 1 145 ? -41.938 60.781 41.156 1 23.2 145 ALA B CA 1
ATOM 2318 C C . ALA B 1 145 ? -41 61.969 41.156 1 23.2 145 ALA B C 1
ATOM 2320 O O . ALA B 1 145 ? -39.812 61.844 40.812 1 23.2 145 ALA B O 1
ATOM 2321 N N . ASN B 1 146 ? -41.375 63.188 41.594 1 22.42 146 ASN B N 1
ATOM 2322 C CA . ASN B 1 146 ? -41.312 64.625 41.531 1 22.42 146 ASN B CA 1
ATOM 2323 C C . ASN B 1 146 ? -40.188 65.188 42.406 1 22.42 146 ASN B C 1
ATOM 2325 O O . ASN B 1 146 ? -40 66.375 42.531 1 22.42 146 ASN B O 1
ATOM 2329 N N . MET B 1 147 ? -39.312 64.25 43.25 1 21.8 147 MET B N 1
ATOM 2330 C CA . MET B 1 147 ? -39.094 65.062 44.406 1 21.8 147 MET B CA 1
ATOM 2331 C C . MET B 1 147 ? -38.062 66.188 44.094 1 21.8 147 MET B C 1
ATOM 2333 O O . MET B 1 147 ? -37.188 65.938 43.281 1 21.8 147 MET B O 1
ATOM 2337 N N . ASP B 1 148 ? -37.938 67.312 44.969 1 21.38 148 ASP B N 1
ATOM 2338 C CA . ASP B 1 148 ? -37.656 68.75 45.031 1 21.38 148 ASP B CA 1
ATOM 2339 C C . ASP B 1 148 ? -36.219 69 45.406 1 21.38 148 ASP B C 1
ATOM 2341 O O . ASP B 1 148 ? -35.562 69.875 44.844 1 21.38 148 ASP B O 1
ATOM 2345 N N . ASN B 1 149 ? -35.5 68.312 46.531 1 23.41 149 ASN B N 1
ATOM 2346 C CA . ASN B 1 149 ? -35 69.312 47.5 1 23.41 149 ASN B CA 1
ATOM 2347 C C . ASN B 1 149 ? -33.594 69.812 47.094 1 23.41 149 ASN B C 1
ATOM 2349 O O . ASN B 1 149 ? -32.844 69.062 46.469 1 23.41 149 ASN B O 1
ATOM 2353 N N . THR B 1 150 ? -33 70.938 47.75 1 21.89 150 THR B N 1
ATOM 2354 C CA . THR B 1 150 ? -32.312 72.188 47.531 1 21.89 150 THR B CA 1
ATOM 2355 C C . THR B 1 150 ? -30.844 72.125 47.906 1 21.89 150 THR B C 1
ATOM 2357 O O . THR B 1 150 ? -29.984 72.688 47.25 1 21.89 150 THR B O 1
ATOM 2360 N N . PRO B 1 151 ? -30.234 71.312 49.031 1 27.44 151 PRO B N 1
ATOM 2361 C CA . PRO B 1 151 ? -29.562 72.25 49.906 1 27.44 151 PRO B CA 1
ATOM 2362 C C . PRO B 1 151 ? -28.156 72.625 49.438 1 27.44 151 PRO B C 1
ATOM 2364 O O . PRO B 1 151 ? -27.5 71.75 48.812 1 27.44 151 PRO B O 1
ATOM 2367 N N . PRO B 1 152 ? -27.5 73.812 49.812 1 27.52 152 PRO B N 1
ATOM 2368 C CA . PRO B 1 152 ? -26.5 74.75 49.344 1 27.52 152 PRO B CA 1
ATOM 2369 C C . PRO B 1 152 ? -25.094 74.438 49.844 1 27.52 152 PRO B C 1
ATOM 2371 O O . PRO B 1 152 ? -24.094 74.75 49.188 1 27.52 152 PRO B O 1
ATOM 2374 N N . VAL B 1 153 ? -24.828 73.75 50.969 1 25.03 153 VAL B N 1
ATOM 2375 C CA . VAL B 1 153 ? -24.172 74.562 51.969 1 25.03 153 VAL B CA 1
ATOM 2376 C C . VAL B 1 153 ? -22.688 74.75 51.625 1 25.03 153 VAL B C 1
ATOM 2378 O O . VAL B 1 153 ? -22.141 73.938 50.875 1 25.03 153 VAL B O 1
ATOM 2381 N N . VAL B 1 154 ? -21.672 74.5 52.688 1 27.31 154 VAL B N 1
ATOM 2382 C CA . VAL B 1 154 ? -20.891 75.375 53.562 1 27.31 154 VAL B CA 1
ATOM 2383 C C . VAL B 1 154 ? -19.422 75.312 53.156 1 27.31 154 VAL B C 1
ATOM 2385 O O . VAL B 1 154 ? -18.922 74.25 52.75 1 27.31 154 VAL B O 1
ATOM 2388 N N . GLU B 1 155 ? -18.562 76.438 53.219 1 28.39 155 GLU B N 1
ATOM 2389 C CA . GLU B 1 155 ? -17.422 77.188 52.656 1 28.39 155 GLU B CA 1
ATOM 2390 C C . GLU B 1 155 ? -16.141 76.875 53.438 1 28.39 155 GLU B C 1
ATOM 2392 O O . GLU B 1 155 ? -15.047 77.188 53 1 28.39 155 GLU B O 1
ATOM 2397 N N . PRO B 1 156 ? -15.922 76.125 54.438 1 29.23 156 PRO B N 1
ATOM 2398 C CA . PRO B 1 156 ? -15.086 76.812 55.438 1 29.23 156 PRO B CA 1
ATOM 2399 C C . PRO B 1 156 ? -13.641 77 55 1 29.23 156 PRO B C 1
ATOM 2401 O O . PRO B 1 156 ? -13.18 76.25 54.094 1 29.23 156 PRO B O 1
ATOM 2404 N N . PRO B 1 157 ? -12.609 77.688 55.875 1 29.12 157 PRO B N 1
ATOM 2405 C CA . PRO B 1 157 ? -11.539 78.688 56 1 29.12 157 PRO B CA 1
ATOM 2406 C C . PRO B 1 157 ? -10.148 78.062 56 1 29.12 157 PRO B C 1
ATOM 2408 O O . PRO B 1 157 ? -9.164 78.688 55.656 1 29.12 157 PRO B O 1
ATOM 2411 N N . SER B 1 158 ? -9.68 76.812 56.188 1 29.11 158 SER B N 1
ATOM 2412 C CA . SER B 1 158 ? -8.625 76.875 57.219 1 29.11 158 SER B CA 1
ATOM 2413 C C . SER B 1 158 ? -7.418 77.625 56.688 1 29.11 158 SER B C 1
ATOM 2415 O O . SER B 1 158 ? -7.145 77.688 55.5 1 29.11 158 SER B O 1
ATOM 2417 N N . LYS B 1 159 ? -6.328 78.25 57.531 1 27.02 159 LYS B N 1
ATOM 2418 C CA . LYS B 1 159 ? -5.527 79.312 58.156 1 27.02 159 LYS B CA 1
ATOM 2419 C C . LYS B 1 159 ? -4.098 79.25 57.625 1 27.02 159 LYS B C 1
ATOM 2421 O O . LYS B 1 159 ? -3.664 78.312 57.031 1 27.02 159 LYS B O 1
ATOM 2426 N N . PRO B 1 160 ? -2.84 79.375 58.562 1 30.95 160 PRO B N 1
ATOM 2427 C CA . PRO B 1 160 ? -1.826 80.438 58.625 1 30.95 160 PRO B CA 1
ATOM 2428 C C . PRO B 1 160 ? -0.606 80.125 57.75 1 30.95 160 PRO B C 1
ATOM 2430 O O . PRO B 1 160 ? -0.058 81 57.094 1 30.95 160 PRO B O 1
ATOM 2433 N N . LYS B 1 161 ? 0.084 78.938 57.562 1 29.31 161 LYS B N 1
ATOM 2434 C CA . LYS B 1 161 ? 1.4 79 58.188 1 29.31 161 LYS B CA 1
ATOM 2435 C C . LYS B 1 161 ? 2.359 79.812 57.375 1 29.31 161 LYS B C 1
ATOM 2437 O O . LYS B 1 161 ? 2.229 79.938 56.156 1 29.31 161 LYS B O 1
ATOM 2442 N N . TYR B 1 162 ? 3.701 80.062 57.156 1 26.69 162 TYR B N 1
ATOM 2443 C CA . TYR B 1 162 ? 4.41 81.312 57 1 26.69 162 TYR B CA 1
ATOM 2444 C C . TYR B 1 162 ? 4.082 81.938 55.656 1 26.69 162 TYR B C 1
ATOM 2446 O O . TYR B 1 162 ? 3.682 81.25 54.719 1 26.69 162 TYR B O 1
ATOM 2454 N N . ARG B 1 163 ? 4.184 83.312 55.844 1 23.36 163 ARG B N 1
ATOM 2455 C CA . ARG B 1 163 ? 5.027 84.5 55.625 1 23.36 163 ARG B CA 1
ATOM 2456 C C . ARG B 1 163 ? 6.457 84.062 55.281 1 23.36 163 ARG B C 1
ATOM 2458 O O . ARG B 1 163 ? 6.973 83.125 55.812 1 23.36 163 ARG B O 1
#

Sequence (326 aa):
MAASDLESKAKEAFVDDDFELAAELYTQAIDAGPATADLYADRAQAHIKLGNYTEAVADANKAIGLDPTMHKAYYRKGAACIKLEEYQTAKAALELGSSYAPGDSRFTRLLKECDECIAEESSQAPAKNVEAPVAATVEDKEDVANMDNTPPVVEPPSKPKYRMAASDLESKAKEAFVDDDFELAAELYTQAIDAGPATADLYADRAQAHIKLGNYTEAVADANKAIGLDPTMHKAYYRKGAACIKLEEYQTAKAALELGSSYAPGDSRFTRLLKECDECIAEESSQAPAKNVEAPVAATVEDKEDVANMDNTPPVVEPPSKPKYR

pLDDT: mean 80.5, std 27.86, range [21.38, 98.94]

Foldseek 3Di:
DALVVLQVVLVVCVVVVVLVSSLVSLVVSVVRDPNALVSLLSSLVSCVSVLNLVSSLVSLVVSCVRPVLQLSSLVSNLSSCVSVVVLVSSLVSLVSSCVSPVPDCSSVVSNVVSVVSVVVVVVPPDPPCVVVPPPPPCCVVPPPDPDPDDDDDDDDDDPDDDD/DALVVLQVVLVVCVVVVVLVSSLVSLVVSV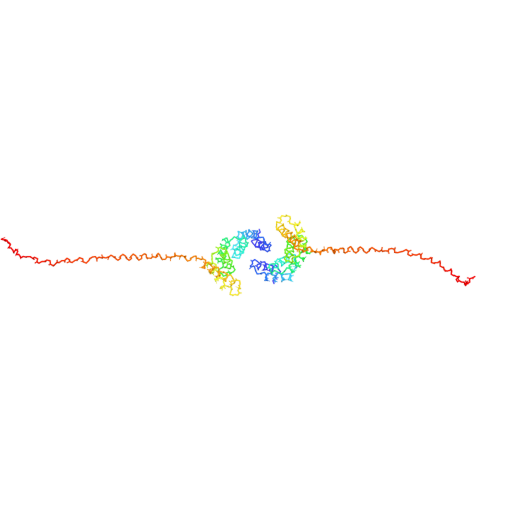VRDPNALVSLLSSLVSCVSVLNLVSSLVSLVVSCVRPVLQLSSLVSNLSSCVSVVVLVSSLVSLVSSCVSPVPDCSSVVSNVVSVVSVVVVVVPPDPPCVVVPPPPCPVVVPPPDDDDDDDDDDDDDDDDDDD

InterPro domains:
  IPR011990 Tetratricopeptide-like helical domain superfamily [G3DSA:1.25.40.10] (1-148)
  IPR011990 Tetratricopeptide-like helical domain superfamily [SSF48452] (5-114)
  IPR019734 Tetratricopeptide repeat [PF13181] (72-102)
  IPR019734 Tetratricopeptide repeat [PS50005] (37-70)
  IPR019734 Tetratricopeptide repeat [SM00028] (3-36)
  IPR019734 Tetratricopeptide repeat [SM00028] (37-70)
  IPR019734 Tetratricopeptide repeat [SM00028] (71-104)
  IPR044563 Protein Sgt1-like [PTHR45862] (1-163)

Solvent-accessible surface area (backbone atoms only — not comparable to full-atom values): 17883 Å² total; per-residue (Å²): 125,55,31,65,56,31,41,51,51,15,41,50,27,43,72,69,65,35,34,69,59,14,34,52,29,29,50,50,16,41,72,66,32,82,68,45,34,64,52,30,31,51,33,14,46,26,23,47,78,70,65,37,31,70,60,9,34,53,25,10,49,52,10,32,71,69,34,81,67,46,30,64,23,23,44,47,26,16,54,22,24,48,77,69,66,36,37,69,62,11,41,54,32,29,54,57,19,30,72,63,35,81,82,48,64,66,44,56,52,51,48,49,51,35,50,52,50,52,50,48,52,62,67,63,50,73,73,77,75,70,66,66,73,76,74,76,77,73,75,70,75,73,78,77,75,82,79,74,87,76,82,84,81,85,89,83,76,90,74,75,81,92,132,125,55,32,66,55,31,43,52,50,15,41,49,28,43,72,70,66,36,34,69,60,14,35,51,29,29,50,49,16,40,72,66,33,81,68,45,34,64,51,28,31,51,32,16,46,26,25,46,78,71,65,38,29,69,60,10,34,53,25,11,49,51,9,33,72,68,34,79,66,46,31,66,21,23,45,48,27,15,55,23,24,48,76,69,66,36,38,68,63,13,42,54,33,30,53,57,18,31,73,64,36,82,82,47,65,66,44,56,52,52,45,50,51,33,50,51,50,52,50,47,53,62,66,65,50,73,72,78,77,70,63,67,72,77,73,73,77,70,75,69,79,74,75,80,72,81,87,81,91,80,89,82,85,88,80,86,78,93,86,81,76,84,132

Organism: Zea mays (NCBI:txid4577)

Secondary structure (DSSP, 8-state):
--HHHHHHHHHHHHHTT-HHHHHHHHHHHHHHS---HHHHHHHHHHHHHHT-HHHHHHHHHHHHHH-TT-HHHHHHHHHHHHHTT-HHHHHHHHHHHHHH-TT-HHHHHHHHHHHHHHHHHHHHS--------------------------------------/--HHHHHHHHHHHHHTT-HHHHHHHHHHHHHHS---HHHHHHHHHHHHHHT-HHHHHHHHHHHHHH-TT-HHHHHHHHHHHHHTT-HHHHHHHHHHHHHH-TT-HHHHHHHHHHHHHHHHHHHHS--------------------------------------

Nearest PDB structures (foldseek):
  2vyi-assembly2_B  TM=9.857E-01  e=2.966E-07  Homo sapiens
  6fd7-assembly1_A  TM=9.512E-01  e=1.101E-06  Homo sapiens
  6q3q-assembly1_B  TM=9.750E-01  e=7.679E-06  Arabidopsis
  6i57-assembly1_A  TM=9.776E-01  e=1.133E-05  Homo sapiens
  7kw7-assembly1_E  TM=8.989E-01  e=7.679E-06  Homo sapiens